Protein AF-A0A4U0UB84-F1 (afdb_monomer)

Foldseek 3Di:
DDDDDDDDDDDDDDDDDDDDDDDDDDDDDDDDDDDDDDDDDDDDDDDDDDDDDDDDDDDPPPPPDDDDDDDDDDDLLPDDAPAEDEDEDALQLDQDDDVSVVCCVLPVVVSVVSNVVSVVDQRVVQQLAKAWAADDPPDPRRYIYIYQHQFNDDDPRTDDPVSSVVSPVSHVVDDPPHPPDD

Mean predicted aligned error: 17.3 Å

Structure (mmCIF, N/CA/C/O backbone):
data_AF-A0A4U0UB84-F1
#
_entry.id   AF-A0A4U0UB84-F1
#
loop_
_atom_site.group_PDB
_atom_site.id
_atom_site.type_symbol
_atom_site.label_atom_id
_atom_site.label_alt_id
_atom_site.label_comp_id
_atom_site.label_asym_id
_atom_site.label_entity_id
_atom_site.label_seq_id
_atom_site.pdbx_PDB_ins_code
_atom_site.Cartn_x
_atom_site.Cartn_y
_atom_site.Cartn_z
_atom_site.occupancy
_atom_site.B_iso_or_equiv
_atom_site.auth_seq_id
_atom_site.auth_comp_id
_atom_site.auth_asym_id
_atom_site.auth_atom_id
_atom_site.pdbx_PDB_model_num
ATOM 1 N N . MET A 1 1 ? 26.322 34.162 24.670 1.00 38.34 1 MET A N 1
ATOM 2 C CA . MET A 1 1 ? 26.705 32.923 23.958 1.00 38.34 1 MET A CA 1
ATOM 3 C C . MET A 1 1 ? 25.573 31.923 24.178 1.00 38.34 1 MET A C 1
ATOM 5 O O . MET A 1 1 ? 25.412 31.518 25.312 1.00 38.34 1 MET A O 1
ATOM 9 N N . ALA A 1 2 ? 24.678 31.540 23.276 1.00 39.78 2 ALA A N 1
ATOM 10 C CA . ALA A 1 2 ? 24.326 31.895 21.909 1.00 39.78 2 ALA A CA 1
ATOM 11 C C . ALA A 1 2 ? 22.813 31.589 21.780 1.00 39.78 2 ALA A C 1
ATOM 13 O O . ALA A 1 2 ? 22.337 30.625 22.373 1.00 39.78 2 ALA A O 1
ATOM 14 N N . THR A 1 3 ? 22.065 32.402 21.040 1.00 41.16 3 THR A N 1
ATOM 15 C CA . THR A 1 3 ? 20.666 32.144 20.659 1.00 41.16 3 THR A CA 1
ATOM 16 C C . THR A 1 3 ? 20.638 31.863 19.164 1.00 41.16 3 THR A C 1
ATOM 18 O O . THR A 1 3 ? 21.168 32.673 18.404 1.00 41.16 3 THR A O 1
ATOM 21 N N . ALA A 1 4 ? 20.029 30.759 18.736 1.00 38.25 4 ALA A N 1
ATOM 22 C CA . ALA A 1 4 ? 19.796 30.471 17.324 1.00 38.25 4 ALA A CA 1
ATOM 23 C C . ALA A 1 4 ? 18.306 30.195 17.103 1.00 38.25 4 ALA A C 1
ATOM 25 O O . ALA A 1 4 ? 17.699 29.373 17.787 1.00 38.25 4 ALA A O 1
ATOM 26 N N . THR A 1 5 ? 17.744 30.970 16.185 1.00 44.94 5 THR A N 1
ATOM 27 C CA . THR A 1 5 ? 16.334 31.089 15.828 1.00 44.94 5 THR A CA 1
ATOM 28 C C . THR A 1 5 ? 15.950 30.175 14.669 1.00 44.94 5 THR A C 1
ATOM 30 O O . THR A 1 5 ? 16.752 29.875 13.787 1.00 44.94 5 THR A O 1
ATOM 33 N N . LEU A 1 6 ? 14.678 29.790 14.710 1.00 32.94 6 LEU A N 1
ATOM 34 C CA . LEU A 1 6 ? 13.867 29.126 13.696 1.00 32.94 6 LEU A CA 1
ATOM 35 C C . LEU A 1 6 ? 13.553 30.067 12.507 1.00 32.94 6 LEU A C 1
ATOM 37 O O . LEU A 1 6 ? 13.573 31.285 12.669 1.00 32.94 6 LEU A O 1
ATOM 41 N N . ASP A 1 7 ? 13.195 29.456 11.372 1.00 35.09 7 ASP A N 1
ATOM 42 C CA . ASP A 1 7 ? 12.588 30.010 10.146 1.00 35.09 7 ASP A CA 1
ATOM 43 C C . ASP A 1 7 ? 13.468 30.736 9.112 1.00 35.09 7 ASP A C 1
ATOM 45 O O . ASP A 1 7 ? 13.951 31.846 9.316 1.00 35.09 7 ASP A O 1
ATOM 49 N N . SER A 1 8 ? 13.563 30.134 7.916 1.00 34.06 8 SER A N 1
ATOM 50 C CA . SER A 1 8 ? 13.028 30.705 6.662 1.00 34.06 8 SER A CA 1
ATOM 51 C C . SER A 1 8 ? 13.670 30.034 5.442 1.00 34.06 8 SER A C 1
ATOM 53 O O . SER A 1 8 ? 14.803 30.340 5.069 1.00 34.06 8 SER A O 1
ATOM 55 N N . TRP A 1 9 ? 12.944 29.132 4.774 1.00 35.81 9 TRP A N 1
ATOM 56 C CA . TRP A 1 9 ? 13.294 28.750 3.402 1.00 35.81 9 TRP A CA 1
ATOM 57 C C . TRP A 1 9 ? 12.053 28.440 2.564 1.00 35.81 9 TRP A C 1
ATOM 59 O O . TRP A 1 9 ? 11.710 27.288 2.322 1.00 35.81 9 TRP A O 1
ATOM 69 N N . ILE A 1 10 ? 11.367 29.499 2.116 1.00 36.59 10 ILE A N 1
ATOM 70 C CA . ILE A 1 10 ? 10.402 29.458 1.008 1.00 36.59 10 ILE A CA 1
ATOM 71 C C . ILE A 1 10 ? 10.557 30.718 0.131 1.00 36.59 10 ILE A C 1
ATOM 73 O O . ILE A 1 10 ? 10.467 31.838 0.623 1.00 36.59 10 ILE A O 1
ATOM 77 N N . ARG A 1 11 ? 10.672 30.464 -1.186 1.00 36.25 11 ARG A N 1
ATOM 78 C CA . ARG A 1 11 ? 10.490 31.328 -2.380 1.00 36.25 11 ARG A CA 1
ATOM 79 C C . ARG A 1 11 ? 11.582 32.332 -2.780 1.00 36.25 11 ARG A C 1
ATOM 81 O O . ARG A 1 11 ? 11.745 33.382 -2.173 1.00 36.25 11 ARG A O 1
ATOM 88 N N . SER A 1 12 ? 12.126 32.116 -3.985 1.00 40.47 12 SER A N 1
ATOM 89 C CA . SER A 1 12 ? 11.853 33.006 -5.131 1.00 40.47 12 SER A CA 1
ATOM 90 C C . SER A 1 12 ? 12.092 32.314 -6.486 1.00 40.47 12 SER A C 1
ATOM 92 O O . SER A 1 12 ? 13.174 31.816 -6.780 1.00 40.47 12 SER A O 1
ATOM 94 N N . GLU A 1 13 ? 11.017 32.290 -7.278 1.00 38.62 13 GLU A N 1
ATOM 95 C CA . GLU A 1 13 ? 10.933 32.323 -8.751 1.00 38.62 13 GLU A CA 1
ATOM 96 C C . GLU A 1 13 ? 11.827 33.447 -9.335 1.00 38.62 13 GLU A C 1
ATOM 98 O O . GLU A 1 13 ? 12.185 34.361 -8.607 1.00 38.62 13 GLU A O 1
ATOM 103 N N . GLN A 1 14 ? 12.247 33.566 -10.596 1.00 37.62 14 GLN A N 1
ATOM 104 C CA . GLN A 1 14 ? 11.887 33.067 -11.926 1.00 37.62 14 GLN A CA 1
ATOM 105 C C . GLN A 1 14 ? 13.031 33.574 -12.844 1.00 37.62 14 GLN A C 1
ATOM 107 O O . GLN A 1 14 ? 13.491 34.701 -12.656 1.00 37.62 14 GLN A O 1
ATOM 112 N N . SER A 1 15 ? 13.430 32.858 -13.900 1.00 35.53 15 SER A N 1
ATOM 113 C CA . SER A 1 15 ? 13.810 33.553 -15.140 1.00 35.53 15 SER A CA 1
ATOM 114 C C . SER A 1 15 ? 13.543 32.697 -16.378 1.00 35.53 15 SER A C 1
ATOM 116 O O . SER A 1 15 ? 13.818 31.502 -16.449 1.00 35.53 15 SER A O 1
ATOM 118 N N . ASN A 1 16 ? 12.892 33.360 -17.321 1.00 32.28 16 ASN A N 1
ATOM 119 C CA . ASN A 1 16 ? 12.309 32.883 -18.558 1.00 32.28 16 ASN A CA 1
ATOM 120 C C . ASN A 1 16 ? 13.320 33.105 -19.689 1.00 32.28 16 ASN A C 1
ATOM 122 O O . ASN A 1 16 ? 13.777 34.232 -19.844 1.00 32.28 16 ASN A O 1
ATOM 126 N N . THR A 1 17 ? 13.607 32.107 -20.530 1.00 33.28 17 THR A N 1
ATOM 127 C CA . THR A 1 17 ? 13.961 32.386 -21.932 1.00 33.28 17 THR A CA 1
ATOM 128 C C . THR A 1 17 ? 13.370 31.341 -22.872 1.00 33.28 17 THR A C 1
ATOM 130 O O . THR A 1 17 ? 13.456 30.130 -22.685 1.00 33.28 17 THR A O 1
ATOM 133 N N . SER A 1 18 ? 12.719 31.869 -23.900 1.00 35.22 18 SER A N 1
ATOM 134 C CA . SER A 1 18 ? 12.008 31.171 -24.957 1.00 35.22 18 SER A CA 1
ATOM 135 C C . SER A 1 18 ? 12.955 30.586 -26.007 1.00 35.22 18 SER A C 1
ATOM 137 O O . SER A 1 18 ? 13.909 31.248 -26.410 1.00 35.22 18 SER A O 1
ATOM 139 N N . LYS A 1 19 ? 12.610 29.428 -26.588 1.00 37.66 19 LYS A N 1
ATOM 140 C CA . LYS A 1 19 ? 12.952 29.121 -27.990 1.00 37.66 19 LYS A CA 1
ATOM 141 C C . LYS A 1 19 ? 11.932 28.180 -28.638 1.00 37.66 19 LYS A C 1
ATOM 143 O O . LYS A 1 19 ? 11.857 26.989 -28.370 1.00 37.66 19 LYS A O 1
ATOM 148 N N . LYS A 1 20 ? 11.150 28.796 -29.522 1.00 32.38 20 LYS A N 1
ATOM 149 C CA . LYS A 1 20 ? 10.198 28.246 -30.491 1.00 32.38 20 LYS A CA 1
ATOM 150 C C . LYS A 1 20 ? 10.930 27.523 -31.627 1.00 32.38 20 LYS A C 1
ATOM 152 O O . LYS A 1 20 ? 11.853 28.102 -32.191 1.00 32.38 20 LYS A O 1
ATOM 157 N N . ARG A 1 21 ? 10.463 26.325 -32.002 1.00 34.88 21 ARG A N 1
ATOM 158 C CA . ARG A 1 21 ? 10.616 25.623 -33.305 1.00 34.88 21 ARG A CA 1
ATOM 159 C C . ARG A 1 21 ? 9.974 24.234 -33.150 1.00 34.88 21 ARG A C 1
ATOM 161 O O . ARG A 1 21 ? 10.181 23.622 -32.120 1.00 34.88 21 ARG A O 1
ATOM 168 N N . LYS A 1 22 ? 9.236 23.623 -34.073 1.00 31.06 22 LYS A N 1
ATOM 169 C CA . LYS A 1 22 ? 8.563 23.962 -35.335 1.00 31.06 22 LYS A CA 1
ATOM 170 C C . LYS A 1 22 ? 7.626 22.756 -35.565 1.00 31.06 22 LYS A C 1
ATOM 172 O O . LYS A 1 22 ? 8.039 21.626 -35.338 1.00 31.06 22 LYS A O 1
ATOM 177 N N . SER A 1 23 ? 6.374 23.007 -35.938 1.00 33.59 23 SER A N 1
ATOM 178 C CA . SER A 1 23 ? 5.366 21.979 -36.234 1.00 33.59 23 SER A CA 1
ATOM 179 C C . SER A 1 23 ? 5.717 21.196 -37.502 1.00 33.59 23 SER A C 1
ATOM 181 O O . SER A 1 23 ? 6.018 21.835 -38.509 1.00 33.59 23 SER A O 1
ATOM 183 N N . THR A 1 24 ? 5.593 19.866 -37.450 1.00 34.28 24 THR A N 1
ATOM 184 C CA . THR A 1 24 ? 5.209 18.987 -38.572 1.00 34.28 24 THR A CA 1
ATOM 185 C C . THR A 1 24 ? 4.583 17.702 -38.010 1.00 34.28 24 THR A C 1
ATOM 187 O O . THR A 1 24 ? 5.279 16.903 -37.388 1.00 34.28 24 THR A O 1
ATOM 190 N N . LYS A 1 25 ? 3.272 17.518 -38.221 1.00 40.41 25 LYS A N 1
ATOM 191 C CA . LYS A 1 25 ? 2.612 16.196 -38.246 1.00 40.41 25 LYS A CA 1
ATOM 192 C C . LYS A 1 25 ? 2.938 15.508 -39.586 1.00 40.41 25 LYS A C 1
ATOM 194 O O . LYS A 1 25 ? 3.275 16.211 -40.541 1.00 40.41 25 LYS A O 1
ATOM 199 N N . PRO A 1 26 ? 2.799 14.180 -39.673 1.00 39.19 26 PRO A N 1
ATOM 200 C CA . PRO A 1 26 ? 1.617 13.675 -40.366 1.00 39.19 26 PRO A CA 1
ATOM 201 C C . PRO A 1 26 ? 0.921 12.524 -39.638 1.00 39.19 26 PRO A C 1
ATOM 203 O O . PRO A 1 26 ? 1.479 11.852 -38.775 1.00 39.19 26 PRO A O 1
ATOM 206 N N . ASP A 1 27 ? -0.348 12.402 -39.998 1.00 39.06 27 ASP A N 1
ATOM 207 C CA . ASP A 1 27 ? -1.327 11.409 -39.600 1.00 39.06 27 ASP A CA 1
ATOM 208 C C . ASP A 1 27 ? -0.863 9.973 -39.851 1.00 39.06 27 ASP A C 1
ATOM 210 O O . ASP A 1 27 ? -0.436 9.650 -40.955 1.00 39.06 27 ASP A O 1
ATOM 214 N N . ASP A 1 28 ? -1.070 9.096 -38.866 1.00 38.75 28 ASP A N 1
ATOM 215 C CA . ASP A 1 28 ? -1.260 7.677 -39.140 1.00 38.75 28 ASP A CA 1
ATOM 216 C C . ASP A 1 28 ? -2.446 7.128 -38.345 1.00 38.75 28 ASP A C 1
ATOM 218 O O . ASP A 1 28 ? -2.625 7.326 -37.141 1.00 38.75 28 ASP A O 1
ATOM 222 N N . LYS A 1 29 ? -3.312 6.498 -39.123 1.00 37.19 29 LYS A N 1
ATOM 223 C CA . LYS A 1 29 ? -4.649 6.003 -38.825 1.00 37.19 29 LYS A CA 1
ATOM 224 C C . LYS A 1 29 ? -4.569 4.785 -37.888 1.00 37.19 29 LYS A C 1
ATOM 226 O O . LYS A 1 29 ? -3.716 3.928 -38.109 1.00 37.19 29 LYS A O 1
ATOM 231 N N . PRO A 1 30 ? -5.466 4.613 -36.899 1.00 37.19 30 PRO A N 1
ATOM 232 C CA . PRO A 1 30 ? -5.484 3.391 -36.103 1.00 37.19 30 PRO A CA 1
ATOM 233 C C . PRO A 1 30 ? -6.090 2.237 -36.917 1.00 37.19 30 PRO A C 1
ATOM 235 O O . PRO A 1 30 ? -7.283 2.220 -37.223 1.00 37.19 30 PRO A O 1
ATOM 238 N N . THR A 1 31 ? -5.253 1.265 -37.271 1.00 36.34 31 THR A N 1
ATOM 239 C CA . THR A 1 31 ? -5.670 -0.027 -37.828 1.00 36.34 31 THR A CA 1
ATOM 240 C C . THR A 1 31 ? -6.288 -0.879 -36.711 1.00 36.34 31 THR A C 1
ATOM 242 O O . THR A 1 31 ? -5.648 -1.060 -35.674 1.00 36.34 31 THR A O 1
ATOM 245 N N . PRO A 1 32 ? -7.509 -1.421 -36.871 1.00 35.53 32 PRO A N 1
ATOM 246 C CA . PRO A 1 32 ? -8.130 -2.243 -35.841 1.00 35.53 32 PRO A CA 1
ATOM 247 C C . PRO A 1 32 ? -7.487 -3.636 -35.824 1.00 35.53 32 PRO A C 1
ATOM 249 O O . PRO A 1 32 ? -7.560 -4.379 -36.806 1.00 35.53 32 PRO A O 1
ATOM 252 N N . LEU A 1 33 ? -6.872 -4.001 -34.696 1.00 39.44 33 LEU A N 1
ATOM 253 C CA . LEU A 1 33 ? -6.458 -5.375 -34.423 1.00 39.44 33 LEU A CA 1
ATOM 254 C C . LEU A 1 33 ? -7.716 -6.241 -34.285 1.00 39.44 33 LEU A C 1
ATOM 256 O O . LEU A 1 33 ? -8.496 -6.107 -33.343 1.00 39.44 33 LEU A O 1
ATOM 260 N N . LYS A 1 34 ? -7.929 -7.104 -35.278 1.00 33.56 34 LYS A N 1
ATOM 261 C CA . LYS A 1 34 ? -8.971 -8.128 -35.287 1.00 33.56 34 LYS A CA 1
ATOM 262 C C . LYS A 1 34 ? -8.617 -9.192 -34.246 1.00 33.56 34 LYS A C 1
ATOM 264 O O . LYS A 1 34 ? -7.633 -9.906 -34.411 1.00 33.56 34 LYS A O 1
ATOM 269 N N . TYR A 1 35 ? -9.429 -9.300 -33.199 1.00 35.28 35 TYR A N 1
ATOM 270 C CA . TYR A 1 35 ? -9.432 -10.451 -32.301 1.00 35.28 35 TYR A CA 1
ATOM 271 C C . TYR A 1 35 ? -9.873 -11.695 -33.085 1.00 35.28 35 TYR A C 1
ATOM 273 O O . TYR A 1 35 ? -10.980 -11.736 -33.627 1.00 35.28 35 TYR A O 1
ATOM 281 N N . ALA A 1 36 ? -8.989 -12.686 -33.179 1.00 36.50 36 ALA A N 1
ATOM 282 C CA . ALA A 1 36 ? -9.314 -14.015 -33.677 1.00 36.50 36 ALA A CA 1
ATOM 283 C C . ALA A 1 36 ? -10.017 -14.821 -32.570 1.00 36.50 36 ALA A C 1
ATOM 285 O O . ALA A 1 36 ? -9.630 -14.759 -31.404 1.00 36.50 36 ALA A O 1
ATOM 286 N N . LYS A 1 37 ? -11.071 -15.543 -32.955 1.00 36.53 37 LYS A N 1
ATOM 287 C CA . LYS A 1 37 ? -11.870 -16.433 -32.103 1.00 36.53 37 LYS A CA 1
ATOM 288 C C . LYS A 1 37 ? -11.070 -17.695 -31.727 1.00 36.53 37 LYS A C 1
ATOM 290 O O . LYS A 1 37 ? -10.366 -18.201 -32.600 1.00 36.53 37 LYS A O 1
ATOM 295 N N . PRO A 1 38 ? -11.215 -18.242 -30.509 1.00 34.44 38 PRO A N 1
ATOM 296 C CA . PRO A 1 38 ? -10.808 -19.607 -30.199 1.00 34.44 38 PRO A CA 1
ATOM 297 C C . PRO A 1 38 ? -11.996 -20.577 -30.347 1.00 34.44 38 PRO A C 1
ATOM 299 O O . PRO A 1 38 ? -13.025 -20.389 -29.708 1.00 34.44 38 PRO A O 1
ATOM 302 N N . ASP A 1 39 ? -11.822 -21.623 -31.153 1.00 40.31 39 ASP A N 1
ATOM 303 C CA . ASP A 1 39 ? -12.646 -22.845 -31.165 1.00 40.31 39 ASP A CA 1
ATOM 304 C C . ASP A 1 39 ? -11.703 -24.051 -30.899 1.00 40.31 39 ASP A C 1
ATOM 306 O O . ASP A 1 39 ? -10.483 -23.896 -30.988 1.00 40.31 39 ASP A O 1
ATOM 310 N N . PRO A 1 40 ? -12.199 -25.273 -30.647 1.00 42.97 40 PRO A N 1
ATOM 311 C CA . PRO A 1 40 ? -12.763 -25.737 -29.389 1.00 42.97 40 PRO A CA 1
ATOM 312 C C . PRO A 1 40 ? -11.969 -26.933 -28.811 1.00 42.97 40 PRO A C 1
ATOM 314 O O . PRO A 1 40 ? -11.099 -27.526 -29.444 1.00 42.97 40 PRO A O 1
ATOM 317 N N . ASN A 1 41 ? -12.311 -27.279 -27.574 1.00 42.34 41 ASN A N 1
ATOM 318 C CA . ASN A 1 41 ? -11.887 -28.457 -26.815 1.00 42.34 41 ASN A CA 1
ATOM 319 C C . ASN A 1 41 ? -11.931 -29.785 -27.613 1.00 42.34 41 ASN A C 1
ATOM 321 O O . ASN A 1 41 ? -12.841 -29.975 -28.426 1.00 42.34 41 ASN A O 1
ATOM 325 N N . PRO A 1 42 ? -11.086 -30.767 -27.258 1.00 38.53 42 PRO A N 1
ATOM 326 C CA . PRO A 1 42 ? -11.561 -32.144 -27.171 1.00 38.53 42 PRO A CA 1
ATOM 327 C C . PRO A 1 42 ? -11.297 -32.760 -25.787 1.00 38.53 42 PRO A C 1
ATOM 329 O O . PRO A 1 42 ? -10.182 -32.743 -25.268 1.00 38.53 42 PRO A O 1
ATOM 332 N N . GLU A 1 43 ? -12.366 -33.321 -25.217 1.00 36.94 43 GLU A N 1
ATOM 333 C CA . GLU A 1 43 ? -12.367 -34.182 -24.030 1.00 36.94 43 GLU A CA 1
ATOM 334 C C . GLU A 1 43 ? -11.822 -35.619 -24.327 1.00 36.94 43 GLU A C 1
ATOM 336 O O . GLU A 1 43 ? -11.168 -35.825 -25.348 1.00 36.94 43 GLU A O 1
ATOM 341 N N . PRO A 1 44 ? -12.026 -36.644 -23.464 1.00 43.09 44 PRO A N 1
ATOM 342 C CA . PRO A 1 44 ? -10.993 -37.156 -22.574 1.00 43.09 44 PRO A CA 1
ATOM 343 C C . PRO A 1 44 ? -10.669 -38.638 -22.859 1.00 43.09 44 PRO A C 1
ATOM 345 O O . PRO A 1 44 ? -11.460 -39.380 -23.438 1.00 43.09 44 PRO A O 1
ATOM 348 N N . SER A 1 45 ? -9.529 -39.135 -22.380 1.00 36.53 45 SER A N 1
ATOM 349 C CA . SER A 1 45 ? -9.243 -40.576 -22.411 1.00 36.53 45 SER A CA 1
ATOM 350 C C . SER A 1 45 ? -8.774 -41.088 -21.053 1.00 36.53 45 SER A C 1
ATOM 352 O O . SER A 1 45 ? -7.616 -40.948 -20.672 1.00 36.53 45 SER A O 1
ATOM 354 N N . SER A 1 46 ? -9.743 -41.664 -20.341 1.00 37.34 46 SER A N 1
ATOM 355 C CA . SER A 1 46 ? -9.681 -42.870 -19.505 1.00 37.34 46 SER A CA 1
ATOM 356 C C . SER A 1 46 ? -8.324 -43.582 -19.380 1.00 37.34 46 SER A C 1
ATOM 358 O O . SER A 1 46 ? -7.836 -44.133 -20.363 1.00 37.34 46 SER A O 1
ATOM 360 N N . SER A 1 47 ? -7.884 -43.807 -18.136 1.00 39.69 47 SER A N 1
ATOM 361 C CA . SER A 1 47 ? -7.590 -45.170 -17.657 1.00 39.69 47 SER A CA 1
ATOM 362 C C . SER A 1 47 ? -7.485 -45.230 -16.128 1.00 39.69 47 SER A C 1
ATOM 364 O O . SER A 1 47 ? -6.640 -44.571 -15.525 1.00 39.69 47 SER A O 1
ATOM 366 N N . SER A 1 48 ? -8.354 -46.049 -15.535 1.00 36.47 48 SER A N 1
ATOM 367 C CA . SER A 1 48 ? -8.388 -46.501 -14.140 1.00 36.47 48 SER A CA 1
ATOM 368 C C . SER A 1 48 ? -7.099 -47.185 -13.673 1.00 36.47 48 SER A C 1
ATOM 370 O O . SER A 1 48 ? -6.436 -47.819 -14.486 1.00 36.47 48 SER A O 1
ATOM 372 N N . LEU A 1 49 ? -6.853 -47.187 -12.354 1.00 41.31 49 LEU A N 1
ATOM 373 C CA . LEU A 1 49 ? -6.693 -48.404 -11.537 1.00 41.31 49 LEU A CA 1
ATOM 374 C C . LEU A 1 49 ? -6.882 -48.086 -10.030 1.00 41.31 49 LEU A C 1
ATOM 376 O O . LEU A 1 49 ? -6.313 -47.146 -9.487 1.00 41.31 49 LEU A O 1
ATOM 380 N N . GL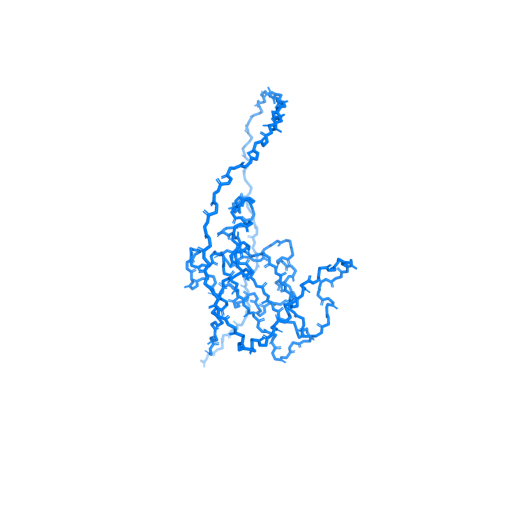U A 1 50 ? -7.747 -48.898 -9.416 1.00 37.56 50 GLU A N 1
ATOM 381 C CA . GLU A 1 50 ? -8.031 -49.167 -7.990 1.00 37.56 50 GLU A CA 1
ATOM 382 C C . GLU A 1 50 ? -6.769 -49.339 -7.102 1.00 37.56 50 GLU A C 1
ATOM 384 O O . GLU A 1 50 ? -5.705 -49.640 -7.624 1.00 37.56 50 GLU A O 1
ATOM 389 N N . LYS A 1 51 ? -6.743 -49.316 -5.758 1.00 34.81 51 LYS A N 1
ATOM 390 C CA . LYS A 1 51 ? -7.688 -49.153 -4.629 1.00 34.81 51 LYS A CA 1
ATOM 391 C C . LYS A 1 51 ? -6.845 -49.383 -3.364 1.00 34.81 51 LYS A C 1
ATOM 393 O O . LYS A 1 51 ? -6.161 -50.400 -3.296 1.00 34.81 51 LYS A O 1
ATOM 398 N N . THR A 1 52 ? -6.998 -48.575 -2.316 1.00 31.05 52 THR A N 1
ATOM 399 C CA . THR A 1 52 ? -6.705 -49.055 -0.953 1.00 31.05 52 THR A CA 1
ATOM 400 C C . THR A 1 52 ? -7.594 -48.360 0.068 1.00 31.05 52 THR A C 1
ATOM 402 O O . THR A 1 52 ? -7.587 -47.142 0.209 1.00 31.05 52 THR A O 1
ATOM 405 N N . LYS A 1 53 ? -8.401 -49.183 0.744 1.00 40.59 53 LYS A N 1
ATOM 406 C CA . LYS A 1 53 ? -9.239 -48.844 1.894 1.00 40.59 53 LYS A CA 1
ATOM 407 C C . LYS A 1 53 ? -8.369 -48.557 3.119 1.00 40.59 53 LYS A C 1
ATOM 409 O O . LYS A 1 53 ? -7.531 -49.388 3.464 1.00 40.59 53 LYS A O 1
ATOM 414 N N . SER A 1 54 ? -8.697 -47.498 3.847 1.00 38.06 54 SER A N 1
ATOM 415 C CA . SER A 1 54 ? -8.552 -47.443 5.302 1.00 38.06 54 SER A CA 1
ATOM 416 C C . SER A 1 54 ? -9.665 -46.566 5.891 1.00 38.06 54 SER A C 1
ATOM 418 O O . SER A 1 54 ? -9.895 -45.441 5.458 1.00 38.06 54 SER A O 1
ATOM 420 N N . ASP A 1 55 ? -10.404 -47.158 6.829 1.00 46.97 55 ASP A N 1
ATOM 421 C CA . ASP A 1 55 ? -11.560 -46.608 7.546 1.00 46.97 55 ASP A CA 1
ATOM 422 C C . ASP A 1 55 ? -11.166 -45.527 8.590 1.00 46.97 55 ASP A C 1
ATOM 424 O O . ASP A 1 55 ? -9.981 -45.346 8.886 1.00 46.97 55 ASP A O 1
ATOM 428 N N . PRO A 1 56 ? -12.136 -44.755 9.128 1.00 47.53 56 PRO A N 1
ATOM 429 C CA . PRO A 1 56 ? -11.979 -43.330 9.389 1.00 47.53 56 PRO A CA 1
ATOM 430 C C . PRO A 1 56 ? -11.580 -43.015 10.834 1.00 47.53 56 PRO A C 1
ATOM 432 O O . PRO A 1 56 ? -12.190 -43.488 11.792 1.00 47.53 56 PRO A O 1
ATOM 435 N N . LYS A 1 57 ? -10.619 -42.102 11.002 1.00 39.38 57 LYS A N 1
A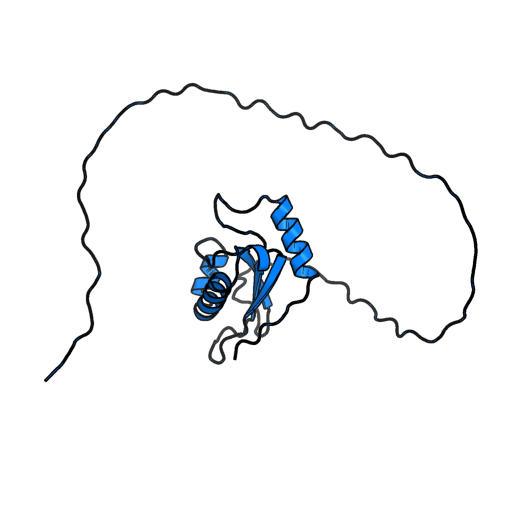TOM 436 C CA . LYS A 1 57 ? -10.361 -41.434 12.282 1.00 39.38 57 LYS A CA 1
ATOM 437 C C . LYS A 1 57 ? -10.616 -39.940 12.129 1.00 39.38 57 LYS A C 1
ATOM 439 O O . LYS A 1 57 ? -9.723 -39.189 11.764 1.00 39.38 57 LYS A O 1
ATOM 444 N N . GLN A 1 58 ? -11.877 -39.576 12.363 1.00 51.28 58 GLN A N 1
ATOM 445 C CA . GLN A 1 58 ? -12.386 -38.273 12.801 1.00 51.28 58 GLN A CA 1
ATOM 446 C C . GLN A 1 58 ? -11.431 -37.087 12.566 1.00 51.28 58 GLN A C 1
ATOM 448 O O . GLN A 1 58 ? -10.824 -36.556 13.494 1.00 51.28 58 GLN A O 1
ATOM 453 N N . ALA A 1 59 ? -11.317 -36.670 11.306 1.00 46.28 59 ALA A N 1
ATOM 454 C CA . ALA A 1 59 ? -10.831 -35.343 10.976 1.00 46.28 59 ALA A CA 1
ATOM 455 C C . ALA A 1 59 ? -11.981 -34.379 11.271 1.00 46.28 59 ALA A C 1
ATOM 457 O O . ALA A 1 59 ? -13.051 -34.488 10.671 1.00 46.28 59 ALA A O 1
ATOM 458 N N . GLY A 1 60 ? -11.789 -33.482 12.237 1.00 51.38 60 GLY A N 1
ATOM 459 C CA . GLY A 1 60 ? -12.674 -32.340 12.398 1.00 51.38 60 GLY A CA 1
ATOM 460 C C . GLY A 1 60 ? -12.699 -31.592 11.074 1.00 51.38 60 GLY A C 1
ATOM 461 O O . GLY A 1 60 ? -11.688 -31.026 10.665 1.00 51.38 60 GLY A O 1
ATOM 462 N N . THR A 1 61 ? -13.828 -31.663 10.376 1.00 45.03 61 THR A N 1
ATOM 463 C CA . THR A 1 61 ? -14.073 -30.921 9.149 1.00 45.03 61 THR A CA 1
ATOM 464 C C . THR A 1 61 ? -13.963 -29.446 9.506 1.00 45.03 61 THR A C 1
ATOM 466 O O . THR A 1 61 ? -14.891 -28.870 10.068 1.00 45.03 61 THR A O 1
ATOM 469 N N . ALA A 1 62 ? -12.808 -28.840 9.234 1.00 60.41 62 ALA A N 1
ATOM 470 C CA . ALA A 1 62 ? -12.697 -27.398 9.170 1.00 60.41 62 ALA A CA 1
ATOM 471 C C . ALA A 1 62 ? -13.621 -26.973 8.027 1.00 60.41 62 ALA A C 1
ATOM 473 O O . ALA A 1 62 ? -13.277 -27.072 6.852 1.00 60.41 62 ALA A O 1
ATOM 474 N N . THR A 1 63 ? -14.856 -26.617 8.368 1.00 53.41 63 THR A N 1
ATOM 475 C CA . THR A 1 63 ? -15.787 -25.970 7.454 1.00 53.41 63 THR A CA 1
ATOM 476 C C . THR A 1 63 ? -15.109 -24.694 6.984 1.00 53.41 63 THR A C 1
ATOM 478 O O . THR A 1 63 ? -15.031 -23.727 7.739 1.00 53.41 63 THR A O 1
ATOM 481 N N . GLY A 1 64 ? -14.548 -24.729 5.774 1.00 63.62 64 GLY A N 1
ATOM 482 C CA . GLY A 1 64 ? -13.910 -23.576 5.157 1.00 63.62 64 GLY A CA 1
ATOM 483 C C . GLY A 1 64 ? -14.909 -22.431 5.108 1.00 63.62 64 GLY A C 1
ATOM 484 O O . GLY A 1 64 ? -15.963 -22.545 4.482 1.00 63.62 64 GLY A O 1
ATOM 485 N N . SER A 1 65 ? -14.612 -21.343 5.812 1.00 74.38 65 SER A N 1
ATOM 486 C CA . SER A 1 65 ? -15.404 -20.125 5.732 1.00 74.38 65 SER A CA 1
ATOM 487 C C . SER A 1 65 ? -15.303 -19.584 4.308 1.00 74.38 65 SER A C 1
ATOM 489 O O . SER A 1 65 ? -14.225 -19.187 3.871 1.00 74.38 65 SER A O 1
ATOM 491 N N . THR A 1 66 ? -16.409 -19.583 3.568 1.00 84.31 66 THR A N 1
ATOM 492 C CA . THR A 1 66 ? -16.459 -18.951 2.247 1.00 84.31 66 THR A CA 1
ATOM 493 C C . THR A 1 66 ? -16.318 -17.439 2.409 1.00 84.31 66 THR A C 1
ATOM 495 O O . THR A 1 66 ? -17.095 -16.820 3.140 1.00 84.31 66 THR A O 1
ATOM 498 N N . LEU A 1 67 ? -15.342 -16.842 1.723 1.00 86.94 67 LEU A N 1
ATOM 499 C CA . LEU A 1 67 ? -15.199 -15.390 1.656 1.00 86.94 67 LEU A CA 1
ATOM 500 C C . LEU A 1 67 ? -16.403 -14.790 0.922 1.00 86.94 67 LEU A C 1
ATOM 502 O O . LEU A 1 67 ? -16.802 -15.272 -0.139 1.00 86.94 67 LEU A O 1
ATOM 506 N N . LYS A 1 68 ? -16.989 -13.737 1.495 1.00 92.94 68 LYS A N 1
ATOM 507 C CA . LYS A 1 68 ? -18.067 -12.967 0.869 1.00 92.94 68 LYS A CA 1
ATOM 508 C C . LYS A 1 68 ? -17.523 -11.613 0.452 1.00 92.94 68 LYS A C 1
ATOM 510 O O . LYS A 1 68 ? -17.041 -10.864 1.295 1.00 92.94 68 LYS A O 1
ATOM 515 N N . VAL A 1 69 ? -17.639 -11.307 -0.833 1.00 93.50 69 VAL A N 1
ATOM 516 C CA . VAL A 1 69 ? -17.346 -9.979 -1.371 1.00 93.50 69 VAL A CA 1
ATOM 517 C C . VAL A 1 69 ? -18.660 -9.209 -1.440 1.00 93.50 69 VAL A C 1
ATOM 519 O O . VAL A 1 69 ? -19.632 -9.693 -2.019 1.00 93.50 69 VAL A O 1
ATOM 522 N N . ILE A 1 70 ? -18.694 -8.042 -0.802 1.00 95.31 70 ILE A N 1
ATOM 523 C CA . ILE A 1 70 ? -19.833 -7.122 -0.800 1.00 95.31 70 ILE A CA 1
ATOM 524 C C . ILE A 1 70 ? -19.325 -5.798 -1.364 1.00 95.31 70 ILE A C 1
ATOM 526 O O . ILE A 1 70 ? -18.285 -5.303 -0.932 1.00 95.31 70 ILE A O 1
ATOM 530 N N . GLU A 1 71 ? -20.038 -5.246 -2.340 1.00 96.38 71 GLU A N 1
ATOM 531 C CA . GLU A 1 71 ? -19.731 -3.941 -2.921 1.00 96.38 71 GLU A CA 1
ATOM 532 C C . GLU A 1 71 ? -20.595 -2.865 -2.262 1.00 96.38 71 GLU A C 1
ATOM 534 O O . GLU A 1 71 ? -21.821 -2.977 -2.222 1.00 96.38 71 GLU A O 1
ATOM 539 N N . GLU A 1 72 ? -19.959 -1.805 -1.770 1.00 95.38 72 GLU A N 1
ATOM 540 C CA . GLU A 1 72 ? -20.629 -0.660 -1.159 1.00 95.38 72 GLU A CA 1
ATOM 541 C C . GLU A 1 72 ? -20.105 0.648 -1.763 1.00 95.38 72 GLU A C 1
ATOM 543 O O . GLU A 1 72 ? -18.946 0.754 -2.166 1.00 95.38 72 GLU A O 1
ATOM 548 N N . THR A 1 73 ? -20.967 1.665 -1.835 1.00 97.44 73 THR A N 1
ATOM 549 C CA . THR A 1 73 ? -20.584 3.017 -2.268 1.00 97.44 73 THR A CA 1
ATOM 550 C C . THR A 1 73 ? -20.481 3.926 -1.052 1.00 97.44 73 THR A C 1
ATOM 552 O O . THR A 1 73 ? -21.476 4.151 -0.366 1.00 97.44 73 THR A O 1
ATOM 555 N N . GLY A 1 74 ? -19.298 4.486 -0.806 1.00 95.38 74 GLY A N 1
ATOM 556 C CA . GLY A 1 74 ? -19.059 5.367 0.333 1.00 95.38 74 GLY A CA 1
ATOM 557 C C . GLY A 1 74 ? -17.605 5.813 0.451 1.00 95.38 74 GLY A C 1
ATOM 558 O O . GLY A 1 74 ? -16.786 5.554 -0.433 1.00 95.38 74 GLY A O 1
ATOM 559 N N . ASP A 1 75 ? -17.298 6.500 1.551 1.00 95.88 75 ASP A N 1
ATOM 560 C CA . ASP A 1 75 ? -15.923 6.840 1.914 1.00 95.88 75 ASP A CA 1
ATOM 561 C C . ASP A 1 75 ? -15.250 5.645 2.598 1.00 95.88 75 ASP A C 1
ATOM 563 O O . ASP A 1 75 ? -15.669 5.208 3.669 1.00 95.88 75 ASP A O 1
ATOM 567 N N . LEU A 1 76 ? -14.170 5.150 1.993 1.00 95.75 76 LEU A N 1
ATOM 568 C CA . LEU A 1 76 ? -13.360 4.060 2.533 1.00 95.75 76 LEU A CA 1
ATOM 569 C C . LEU A 1 76 ? -12.817 4.380 3.937 1.00 95.75 76 LEU A C 1
ATOM 571 O O . LEU A 1 76 ? -12.671 3.484 4.765 1.00 95.75 76 LEU A O 1
ATOM 575 N N . PHE A 1 77 ? -12.518 5.651 4.223 1.00 95.81 77 PHE A N 1
ATOM 576 C CA . PHE A 1 77 ? -11.955 6.072 5.508 1.00 95.81 77 PHE A CA 1
ATOM 577 C C . PHE A 1 77 ? -13.011 6.233 6.611 1.00 95.81 77 PHE A C 1
ATOM 579 O O . PHE A 1 77 ? -12.639 6.386 7.774 1.00 95.81 77 PHE A O 1
ATOM 586 N N . ALA A 1 78 ? -14.301 6.145 6.268 1.00 95.31 78 ALA A N 1
ATOM 587 C CA . ALA A 1 78 ? -15.418 6.116 7.214 1.00 95.31 78 ALA A CA 1
ATOM 588 C C . ALA A 1 78 ? -15.757 4.695 7.705 1.00 95.31 78 ALA A C 1
ATOM 590 O O . ALA A 1 78 ? -16.769 4.503 8.382 1.00 95.31 78 ALA A O 1
ATOM 591 N N . ALA A 1 79 ? -14.926 3.703 7.365 1.00 94.69 79 ALA A N 1
ATOM 592 C CA . ALA A 1 79 ? -15.034 2.346 7.883 1.00 94.69 79 ALA A CA 1
ATOM 593 C C . ALA A 1 79 ? -15.086 2.321 9.428 1.00 94.69 79 ALA A C 1
ATOM 595 O O . ALA A 1 79 ? -14.611 3.248 10.090 1.00 94.69 79 ALA A O 1
ATOM 596 N N . PRO A 1 80 ? -15.679 1.279 10.034 1.00 93.44 80 PRO A N 1
ATOM 597 C CA . PRO A 1 80 ? -15.713 1.168 11.483 1.00 93.44 80 PRO A CA 1
ATOM 598 C C . PRO A 1 80 ? -14.316 0.868 12.063 1.00 93.44 80 PRO A C 1
ATOM 600 O O . PRO A 1 80 ? -13.460 0.294 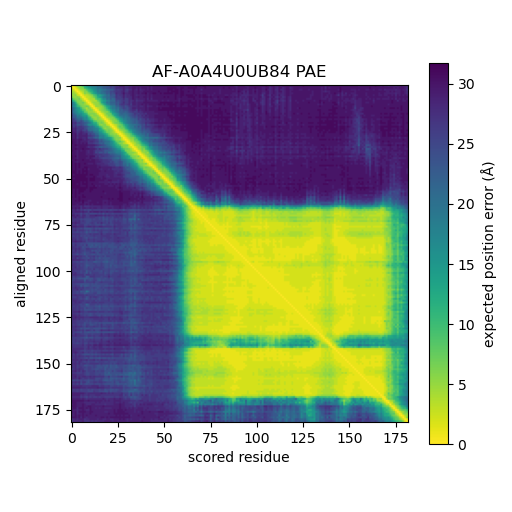11.382 1.00 93.44 80 PRO A O 1
ATOM 603 N N . PRO A 1 81 ? -14.086 1.172 13.353 1.00 92.12 81 PRO A N 1
ATOM 604 C CA . PRO A 1 81 ? -12.880 0.765 14.072 1.00 92.12 81 PRO A CA 1
ATOM 605 C C . PRO A 1 81 ? -12.549 -0.723 13.906 1.00 92.12 81 PRO A C 1
ATOM 607 O O . PRO A 1 81 ? -13.448 -1.554 13.801 1.00 92.12 81 PRO A O 1
ATOM 610 N N . ASN A 1 82 ? -11.258 -1.064 13.971 1.00 91.88 82 ASN A N 1
ATOM 611 C CA . ASN A 1 82 ? -10.732 -2.420 13.770 1.00 91.88 82 ASN A CA 1
ATOM 612 C C . ASN A 1 82 ? -10.920 -2.969 12.343 1.00 91.88 82 ASN A C 1
ATOM 614 O O . ASN A 1 82 ? -10.863 -4.179 12.136 1.00 91.88 82 ASN A O 1
ATOM 618 N N . THR A 1 83 ? -11.112 -2.092 11.356 1.00 95.62 83 THR A N 1
ATOM 619 C CA . THR A 1 83 ? -11.118 -2.469 9.936 1.00 95.62 83 THR A CA 1
ATOM 620 C C . THR A 1 83 ? -9.702 -2.449 9.358 1.00 95.62 83 THR A C 1
ATOM 622 O O . THR A 1 83 ? -8.928 -1.529 9.632 1.00 95.62 83 THR A O 1
ATOM 625 N N . LEU A 1 84 ? -9.378 -3.443 8.527 1.00 96.88 84 LEU A N 1
ATOM 626 C CA . LEU A 1 84 ? -8.192 -3.444 7.673 1.00 96.88 84 LEU A CA 1
ATOM 627 C C . LEU A 1 84 ? -8.521 -2.794 6.327 1.00 96.88 84 LEU A C 1
ATOM 629 O O . LEU A 1 84 ? -9.294 -3.334 5.538 1.00 96.88 84 LEU A O 1
ATOM 633 N N . LEU A 1 85 ? -7.910 -1.645 6.060 1.00 97.62 85 LEU A N 1
ATOM 634 C CA . LEU A 1 85 ? -8.012 -0.956 4.781 1.00 97.62 85 LEU A CA 1
ATOM 635 C C . LEU A 1 85 ? -6.855 -1.392 3.887 1.00 97.62 85 LEU A C 1
ATOM 637 O O . LEU A 1 85 ? -5.699 -1.052 4.145 1.00 97.62 85 LEU A O 1
ATOM 641 N N . VAL A 1 86 ? -7.170 -2.150 2.840 1.00 97.69 86 VAL A N 1
ATOM 642 C CA . VAL A 1 86 ? -6.177 -2.710 1.917 1.00 97.69 86 VAL A CA 1
ATOM 643 C C . VAL A 1 86 ? -6.096 -1.870 0.647 1.00 97.69 86 VAL A C 1
ATOM 645 O O . VAL A 1 86 ? -7.119 -1.478 0.085 1.00 97.69 86 VAL A O 1
ATOM 648 N N . HIS A 1 87 ? -4.882 -1.609 0.162 1.00 97.88 87 HIS A N 1
ATOM 649 C CA . HIS A 1 87 ? -4.677 -1.014 -1.157 1.00 97.88 87 HIS A CA 1
ATOM 650 C C . HIS A 1 87 ? -3.437 -1.559 -1.875 1.00 97.88 87 HIS A C 1
ATOM 652 O O . HIS A 1 87 ? -2.469 -2.002 -1.255 1.00 97.88 87 HIS A O 1
ATOM 658 N N . ALA A 1 88 ? -3.468 -1.498 -3.207 1.00 97.62 88 ALA A N 1
ATOM 659 C CA . ALA A 1 88 ? -2.336 -1.854 -4.049 1.00 97.62 88 ALA A CA 1
ATOM 660 C C . ALA A 1 88 ? -1.263 -0.752 -4.024 1.00 97.62 88 ALA A C 1
ATOM 662 O O . ALA A 1 88 ? -1.527 0.423 -4.299 1.00 97.62 88 ALA A O 1
ATOM 663 N N . CYS A 1 89 ? -0.037 -1.164 -3.740 1.00 98.56 89 CYS A N 1
ATOM 664 C CA . CYS A 1 89 ? 1.131 -0.338 -3.501 1.00 98.56 89 CYS A CA 1
ATOM 665 C C . CYS A 1 89 ? 2.252 -0.638 -4.490 1.00 98.56 89 CYS A C 1
ATOM 667 O O . CYS A 1 89 ? 2.362 -1.719 -5.069 1.00 98.56 89 CYS A O 1
ATOM 669 N N . ASN A 1 90 ? 3.118 0.361 -4.660 1.00 98.62 90 ASN A N 1
ATOM 670 C CA . ASN A 1 90 ? 4.387 0.179 -5.351 1.00 98.62 90 ASN A CA 1
ATOM 671 C C . ASN A 1 90 ? 5.515 -0.145 -4.364 1.00 98.62 90 ASN A C 1
ATOM 673 O O . ASN A 1 90 ? 5.380 0.111 -3.171 1.00 98.62 90 ASN A O 1
ATOM 677 N N . CYS A 1 91 ? 6.652 -0.615 -4.865 1.00 98.56 91 CYS A N 1
ATOM 678 C CA . CYS A 1 91 ? 7.826 -0.915 -4.040 1.00 98.56 91 CYS A CA 1
ATOM 679 C C . CYS A 1 91 ? 8.778 0.284 -3.832 1.00 98.56 91 CYS A C 1
ATOM 681 O O . CYS A 1 91 ? 9.881 0.108 -3.335 1.00 98.56 91 CYS A O 1
ATOM 683 N N . THR A 1 92 ? 8.406 1.506 -4.244 1.00 98.00 92 THR A N 1
ATOM 684 C CA . THR A 1 92 ? 9.305 2.686 -4.202 1.00 98.00 92 THR A CA 1
ATOM 685 C C . THR A 1 92 ? 9.009 3.663 -3.065 1.00 98.00 92 THR A C 1
ATOM 687 O O . THR A 1 92 ? 9.576 4.753 -3.037 1.00 98.00 92 THR A O 1
ATOM 690 N N . GLY A 1 93 ? 8.086 3.327 -2.162 1.00 98.00 93 GLY A N 1
ATOM 691 C CA . GLY A 1 93 ? 7.730 4.200 -1.042 1.00 98.00 93 GLY A CA 1
ATOM 692 C C . GLY A 1 93 ? 6.919 5.436 -1.446 1.00 98.00 93 GLY A C 1
ATOM 693 O O . GLY A 1 93 ? 6.970 6.449 -0.757 1.00 98.00 93 GLY A O 1
ATOM 694 N N . SER A 1 94 ? 6.175 5.399 -2.561 1.00 98.25 94 SER A N 1
ATOM 695 C CA . SER A 1 94 ? 5.431 6.571 -3.053 1.00 98.25 94 SER A CA 1
ATOM 696 C C . SER A 1 94 ? 3.915 6.434 -2.924 1.00 98.25 94 SER A C 1
ATOM 698 O O . SER A 1 94 ? 3.303 5.596 -3.582 1.00 98.25 94 SER A O 1
ATOM 700 N N . TRP A 1 95 ? 3.292 7.352 -2.180 1.00 98.38 95 TRP A N 1
ATOM 701 C CA . TRP A 1 95 ? 1.836 7.550 -2.105 1.00 98.38 95 TRP A CA 1
ATOM 702 C C . TRP A 1 95 ? 1.423 8.908 -2.695 1.00 98.38 95 TRP A C 1
ATOM 704 O O . TRP A 1 95 ? 0.791 9.745 -2.058 1.00 98.38 95 TRP A O 1
ATOM 714 N N . SER A 1 96 ? 1.844 9.176 -3.930 1.00 95.88 96 SER A N 1
ATOM 715 C CA . SER A 1 96 ? 1.758 10.515 -4.533 1.00 95.88 96 SER A CA 1
ATOM 716 C C . SER A 1 96 ? 0.462 10.814 -5.296 1.00 95.88 96 SER A C 1
ATOM 718 O O . SER A 1 96 ? 0.211 11.977 -5.612 1.00 95.88 96 SER A O 1
ATOM 720 N N . ALA A 1 97 ? -0.369 9.811 -5.594 1.00 96.06 97 ALA A N 1
ATOM 721 C CA . ALA A 1 97 ? -1.576 9.983 -6.405 1.00 96.06 97 ALA A CA 1
ATOM 722 C C . ALA A 1 97 ? -2.693 8.991 -6.041 1.00 96.06 97 ALA A C 1
ATOM 724 O O . ALA A 1 97 ? -2.460 7.992 -5.360 1.00 96.06 97 ALA A O 1
ATOM 725 N N . GLY A 1 98 ? -3.903 9.262 -6.545 1.00 96.38 98 GLY A N 1
ATOM 726 C CA . GLY A 1 98 ? -5.067 8.382 -6.412 1.00 96.38 98 GLY A CA 1
ATOM 727 C C . GLY A 1 98 ? -5.425 8.082 -4.957 1.00 96.38 98 GLY A C 1
ATOM 728 O O . GLY A 1 98 ? -5.227 8.919 -4.076 1.00 96.38 98 GLY A O 1
ATOM 729 N N . ILE A 1 99 ? -5.913 6.864 -4.707 1.00 97.19 99 ILE A N 1
ATOM 730 C CA . ILE A 1 99 ? -6.285 6.424 -3.359 1.00 97.19 99 ILE A CA 1
ATOM 731 C C . ILE A 1 99 ? -5.093 6.461 -2.393 1.00 97.19 99 ILE A C 1
ATOM 733 O O . ILE A 1 99 ? -5.249 6.880 -1.253 1.00 97.19 99 ILE A O 1
ATOM 737 N N . ALA A 1 100 ? -3.878 6.144 -2.855 1.00 98.00 100 ALA A N 1
ATOM 738 C CA . ALA A 1 100 ? -2.675 6.192 -2.025 1.00 98.00 100 ALA A CA 1
ATOM 739 C C . ALA A 1 100 ? -2.408 7.603 -1.472 1.00 98.00 100 ALA A C 1
ATOM 741 O O . ALA A 1 100 ? -2.045 7.751 -0.308 1.00 98.00 100 ALA A O 1
ATOM 742 N N . LYS A 1 101 ? -2.669 8.655 -2.262 1.00 98.25 101 LYS A N 1
ATOM 743 C CA . LYS A 1 101 ? -2.550 10.034 -1.769 1.00 98.25 101 LYS A CA 1
ATOM 744 C C . LYS A 1 101 ? -3.544 10.337 -0.650 1.00 98.25 101 LYS A C 1
ATOM 746 O O . LYS A 1 101 ? -3.184 11.030 0.297 1.00 98.25 101 LYS A O 1
ATOM 751 N N . ALA A 1 102 ? -4.762 9.806 -0.742 1.00 97.88 102 ALA A N 1
ATOM 752 C CA . ALA A 1 102 ? -5.741 9.930 0.329 1.00 97.88 102 ALA A CA 1
ATOM 753 C C . ALA A 1 102 ? -5.271 9.182 1.591 1.00 97.88 102 ALA A C 1
ATOM 755 O O . ALA A 1 102 ? -5.238 9.782 2.660 1.00 97.88 102 ALA A O 1
ATOM 756 N N . PHE A 1 103 ? -4.759 7.949 1.464 1.00 97.75 103 PHE A N 1
ATOM 757 C CA . PHE A 1 103 ? -4.123 7.237 2.585 1.00 97.75 103 PHE A CA 1
ATOM 758 C C . PHE A 1 103 ? -2.996 8.052 3.232 1.00 97.75 103 PHE A C 1
ATOM 760 O O . PHE A 1 103 ? -2.926 8.116 4.451 1.00 97.75 103 PHE A O 1
ATOM 767 N N . GLN A 1 104 ? -2.148 8.727 2.449 1.00 96.94 104 GLN A N 1
ATOM 768 C CA . GLN A 1 104 ? -1.089 9.582 2.996 1.00 96.94 104 GLN A CA 1
ATOM 769 C C . GLN A 1 104 ? -1.639 10.749 3.828 1.00 96.94 104 GLN A C 1
ATOM 771 O O . GLN A 1 104 ? -1.058 11.090 4.856 1.00 96.94 104 GLN A O 1
ATOM 776 N N . THR A 1 105 ? -2.730 11.372 3.378 1.00 96.12 105 THR A N 1
ATOM 777 C CA . THR A 1 105 ? -3.376 12.477 4.098 1.00 96.12 105 THR A CA 1
ATOM 778 C C . THR A 1 105 ? -4.052 11.995 5.383 1.00 96.12 105 THR A C 1
ATOM 780 O O . THR A 1 105 ? -3.916 12.653 6.410 1.00 96.12 105 THR A O 1
ATOM 783 N N . HIS A 1 106 ? -4.751 10.856 5.343 1.00 95.50 106 HIS A N 1
ATOM 784 C CA . HIS A 1 106 ? -5.472 10.307 6.498 1.00 95.50 106 HIS A CA 1
ATOM 785 C C . HIS A 1 106 ? -4.558 9.575 7.497 1.00 95.50 106 HIS A C 1
ATOM 787 O O . HIS A 1 106 ? -4.832 9.593 8.693 1.00 95.50 106 HIS A O 1
ATOM 793 N N . T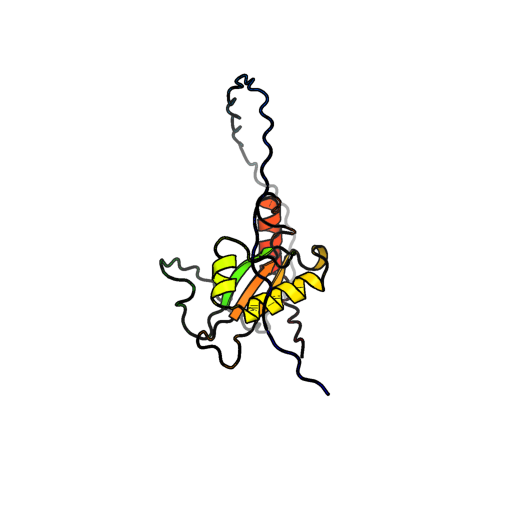YR A 1 107 ? -3.464 8.966 7.028 1.00 96.38 107 TYR A N 1
ATOM 794 C CA . TYR A 1 107 ? -2.535 8.156 7.825 1.00 96.38 107 TYR A CA 1
ATOM 795 C C . TYR A 1 107 ? -1.066 8.552 7.570 1.00 96.38 107 TYR A C 1
ATOM 797 O O . TYR A 1 107 ? -0.271 7.758 7.048 1.00 96.38 107 TYR A O 1
ATOM 805 N N . PRO A 1 108 ? -0.649 9.776 7.942 1.00 96.00 108 PRO A N 1
ATOM 806 C CA . PRO A 1 108 ? 0.713 10.250 7.693 1.00 96.00 108 PRO A CA 1
ATOM 807 C C . PRO A 1 108 ? 1.784 9.434 8.436 1.00 96.00 108 PRO A C 1
ATOM 809 O O . PRO A 1 108 ? 2.899 9.294 7.932 1.00 96.00 108 PRO A O 1
ATOM 812 N N . ALA A 1 109 ? 1.468 8.874 9.609 1.00 95.81 109 ALA A N 1
ATOM 813 C CA . ALA A 1 109 ? 2.366 7.979 10.341 1.00 95.81 109 ALA A CA 1
ATOM 814 C C . ALA A 1 109 ? 2.566 6.642 9.605 1.00 95.81 109 ALA A C 1
ATOM 816 O O . ALA A 1 109 ? 3.706 6.214 9.415 1.00 95.81 109 ALA A O 1
ATOM 817 N N . ALA A 1 110 ? 1.487 6.039 9.093 1.00 96.75 110 ALA A N 1
ATOM 818 C CA . ALA A 1 110 ? 1.565 4.818 8.291 1.00 96.75 110 ALA A CA 1
ATOM 819 C C . ALA A 1 110 ? 2.386 5.031 7.011 1.00 96.75 110 ALA A C 1
ATOM 821 O O . ALA A 1 110 ? 3.230 4.206 6.669 1.00 96.75 110 ALA A O 1
ATOM 822 N N . TYR A 1 111 ? 2.231 6.184 6.350 1.00 98.06 111 TYR A N 1
ATOM 823 C CA . TYR A 1 111 ? 3.064 6.524 5.195 1.00 98.06 111 TYR A CA 1
ATOM 824 C C . TYR A 1 111 ? 4.562 6.515 5.526 1.00 98.06 111 TYR A C 1
ATOM 826 O O . TYR A 1 111 ? 5.361 6.027 4.728 1.00 98.06 111 TYR A O 1
ATOM 834 N N . LYS A 1 112 ? 4.961 7.037 6.695 1.00 98.19 112 LYS A N 1
ATOM 835 C CA . LYS A 1 112 ? 6.371 7.026 7.116 1.00 98.19 112 LYS A CA 1
ATOM 836 C C . LYS A 1 112 ? 6.890 5.598 7.272 1.00 98.19 112 LYS A C 1
ATOM 838 O O . LYS A 1 112 ? 7.978 5.315 6.781 1.00 98.19 112 LYS A O 1
ATOM 843 N N . GLN A 1 113 ? 6.111 4.710 7.893 1.00 98.31 113 GLN A N 1
ATOM 844 C CA . GLN A 1 113 ? 6.480 3.298 8.041 1.00 98.31 113 GLN A CA 1
ATOM 845 C C . GLN A 1 113 ? 6.600 2.605 6.681 1.00 98.31 113 GLN A C 1
ATOM 847 O O . GLN A 1 113 ? 7.634 2.015 6.388 1.00 98.31 113 GLN A O 1
ATOM 852 N N . TYR A 1 114 ? 5.599 2.758 5.812 1.00 98.62 114 TYR A N 1
ATOM 853 C CA . TYR A 1 114 ? 5.622 2.220 4.451 1.00 98.62 114 TYR A CA 1
ATOM 854 C C . TYR A 1 114 ? 6.825 2.732 3.639 1.00 98.62 114 TYR A C 1
ATOM 856 O O . TYR A 1 114 ? 7.533 1.948 3.006 1.00 98.62 114 TYR A O 1
ATOM 864 N N . SER A 1 115 ? 7.094 4.041 3.672 1.00 98.56 115 SER A N 1
ATOM 865 C CA . SER A 1 115 ? 8.213 4.645 2.942 1.00 98.56 115 SER A CA 1
ATOM 866 C C . SER A 1 115 ? 9.565 4.173 3.474 1.00 98.56 115 SER A C 1
ATOM 868 O O . SER A 1 115 ? 10.468 3.942 2.674 1.00 98.56 115 SER A O 1
ATOM 870 N N . ALA A 1 116 ? 9.717 4.042 4.795 1.00 98.62 116 ALA A N 1
ATOM 871 C CA . ALA A 1 116 ? 10.937 3.525 5.408 1.00 98.62 116 ALA A CA 1
ATOM 872 C C . ALA A 1 116 ? 11.141 2.043 5.069 1.00 98.62 116 ALA A C 1
ATOM 874 O O . ALA A 1 116 ? 12.238 1.648 4.688 1.00 98.62 116 ALA A O 1
ATOM 875 N N . TYR A 1 117 ? 10.070 1.247 5.116 1.00 98.44 117 TYR A N 1
ATOM 876 C CA . TYR A 1 117 ? 10.093 -0.163 4.743 1.00 98.44 117 TYR A CA 1
ATOM 877 C C . TYR A 1 117 ? 10.506 -0.358 3.277 1.00 98.44 117 TYR A C 1
ATOM 879 O O . TYR A 1 117 ? 11.372 -1.178 2.989 1.00 98.44 117 TYR A O 1
ATOM 887 N N . CYS A 1 118 ? 9.982 0.458 2.356 1.00 98.44 118 CYS A N 1
ATOM 888 C CA . CYS A 1 118 ? 10.411 0.434 0.954 1.00 98.44 118 CYS A CA 1
ATOM 889 C C . CYS A 1 118 ? 11.864 0.885 0.754 1.00 98.44 118 CYS A C 1
ATOM 891 O O . CYS A 1 118 ? 12.513 0.454 -0.188 1.00 98.44 118 CYS A O 1
ATOM 893 N N . ALA A 1 119 ? 12.373 1.788 1.594 1.00 98.44 119 ALA A N 1
ATOM 894 C CA . ALA A 1 119 ? 13.760 2.242 1.504 1.00 98.44 119 ALA A CA 1
ATOM 895 C C . ALA A 1 119 ? 14.754 1.197 2.036 1.00 98.44 119 ALA A C 1
ATOM 897 O O . ALA A 1 119 ? 15.902 1.171 1.597 1.00 98.44 119 ALA A O 1
ATOM 898 N N . ALA A 1 120 ? 14.321 0.361 2.983 1.00 98.31 120 ALA A N 1
ATOM 899 C CA . ALA A 1 120 ? 15.147 -0.661 3.618 1.00 98.31 120 ALA A CA 1
ATOM 900 C C . ALA A 1 120 ? 15.215 -1.982 2.834 1.00 98.31 120 ALA A C 1
ATOM 902 O O . ALA A 1 120 ? 16.130 -2.765 3.071 1.00 98.31 120 ALA A O 1
ATOM 903 N N . ASN A 1 121 ? 14.277 -2.228 1.914 1.00 98.00 121 ASN A N 1
ATOM 904 C CA . ASN A 1 121 ? 14.161 -3.491 1.186 1.00 98.00 121 ASN A CA 1
ATOM 905 C C . ASN A 1 121 ? 14.197 -3.256 -0.330 1.00 98.00 121 ASN A C 1
ATOM 907 O O . ASN A 1 121 ? 13.570 -2.311 -0.818 1.00 98.00 121 ASN A O 1
ATOM 911 N N . PRO A 1 122 ? 14.894 -4.101 -1.105 1.00 97.44 122 PRO A N 1
ATOM 912 C CA . PRO A 1 122 ? 14.875 -3.995 -2.555 1.00 97.44 122 PRO A CA 1
ATOM 913 C C . PRO A 1 122 ? 13.485 -4.376 -3.113 1.00 97.44 122 PRO A C 1
ATOM 915 O O . PRO A 1 122 ? 12.803 -5.239 -2.556 1.00 97.44 122 PRO A O 1
ATOM 918 N N . PRO A 1 123 ? 13.032 -3.765 -4.226 1.00 96.75 123 PRO A N 1
ATOM 919 C CA . PRO A 1 123 ? 11.723 -4.049 -4.821 1.00 96.75 123 PRO A CA 1
ATOM 920 C C . PRO A 1 123 ? 11.439 -5.520 -5.138 1.00 96.75 123 PRO A C 1
ATOM 922 O O . PRO A 1 123 ? 10.274 -5.916 -5.171 1.00 96.75 123 PRO A O 1
ATOM 925 N N . GLU A 1 124 ? 12.482 -6.297 -5.415 1.00 95.94 124 GLU A N 1
ATOM 926 C CA . GLU A 1 124 ? 12.441 -7.727 -5.715 1.00 95.94 124 GLU A CA 1
ATOM 927 C C . GLU A 1 124 ? 11.999 -8.566 -4.515 1.00 95.94 124 GLU A C 1
ATOM 929 O O . GLU A 1 124 ? 11.309 -9.560 -4.718 1.00 95.94 124 GLU A O 1
ATOM 934 N N . ASP A 1 125 ? 12.328 -8.127 -3.299 1.00 96.31 125 ASP A N 1
ATOM 935 C CA . ASP A 1 125 ? 11.930 -8.796 -2.055 1.00 96.31 125 ASP A CA 1
ATOM 936 C C . ASP A 1 125 ? 10.521 -8.371 -1.620 1.00 96.31 125 ASP A C 1
ATOM 938 O O . ASP A 1 125 ? 9.847 -9.069 -0.869 1.00 96.31 125 ASP A O 1
ATOM 942 N N . LEU A 1 126 ? 10.061 -7.212 -2.101 1.00 97.12 126 LEU A N 1
ATOM 943 C CA . LEU A 1 126 ? 8.756 -6.657 -1.754 1.00 97.12 126 LEU A CA 1
ATOM 944 C C . LEU A 1 126 ? 7.637 -7.158 -2.662 1.00 97.12 126 LEU A C 1
ATOM 946 O O . LEU A 1 126 ? 6.513 -7.328 -2.201 1.00 97.12 126 LEU A O 1
ATOM 950 N N . ILE A 1 127 ? 7.895 -7.342 -3.958 1.00 97.75 127 ILE A N 1
ATOM 951 C CA . ILE A 1 127 ? 6.844 -7.674 -4.926 1.00 97.75 127 ILE A CA 1
ATOM 952 C C . ILE A 1 127 ? 6.143 -8.992 -4.556 1.00 97.75 127 ILE A C 1
ATOM 954 O O . ILE A 1 127 ? 6.786 -10.009 -4.330 1.00 97.75 127 ILE A O 1
ATOM 958 N N . GLY A 1 128 ? 4.811 -8.977 -4.510 1.00 96.06 128 GLY A N 1
ATOM 959 C CA . GLY A 1 128 ? 4.007 -10.133 -4.108 1.00 96.06 128 GLY A CA 1
ATOM 960 C C . GLY A 1 128 ? 3.877 -10.335 -2.598 1.00 96.06 128 GLY A C 1
ATOM 961 O O . GLY A 1 128 ? 3.312 -11.336 -2.182 1.00 96.06 128 GLY A O 1
ATOM 962 N N . THR A 1 129 ? 4.369 -9.402 -1.778 1.00 96.50 129 THR A N 1
ATOM 963 C CA . THR A 1 129 ? 4.199 -9.421 -0.316 1.00 96.50 129 THR A CA 1
ATOM 964 C C . THR A 1 129 ? 3.172 -8.382 0.144 1.00 96.50 129 THR A C 1
ATOM 966 O O . THR A 1 129 ? 2.681 -7.561 -0.644 1.00 96.50 129 THR A O 1
ATOM 969 N N . ALA A 1 130 ? 2.871 -8.383 1.444 1.00 97.06 130 ALA A N 1
ATOM 970 C CA . ALA A 1 130 ? 2.029 -7.383 2.081 1.00 97.06 130 ALA A CA 1
ATOM 971 C C . ALA A 1 130 ? 2.684 -6.817 3.349 1.00 97.06 130 ALA A C 1
ATOM 973 O O . ALA A 1 130 ? 3.225 -7.561 4.163 1.00 97.06 130 ALA A O 1
ATOM 974 N N . LEU A 1 131 ? 2.575 -5.501 3.553 1.00 97.56 131 LEU A N 1
ATOM 975 C CA . LEU A 1 131 ? 2.925 -4.849 4.819 1.00 97.56 131 LEU A CA 1
ATOM 976 C C . LEU A 1 131 ? 1.649 -4.489 5.587 1.00 97.56 131 LEU A C 1
ATOM 978 O O . LEU A 1 131 ? 0.814 -3.733 5.086 1.00 97.56 131 LEU A O 1
ATOM 982 N N . LEU A 1 132 ? 1.531 -4.996 6.815 1.00 97.75 132 LEU A N 1
ATOM 983 C CA . LEU A 1 132 ? 0.473 -4.638 7.757 1.00 97.75 132 LEU A CA 1
ATOM 984 C C . LEU A 1 132 ? 0.970 -3.556 8.719 1.00 97.75 132 LEU A C 1
ATOM 986 O O . LEU A 1 132 ? 1.926 -3.772 9.459 1.00 97.75 132 LEU A O 1
ATOM 990 N N . ILE A 1 133 ? 0.290 -2.413 8.736 1.00 97.06 133 ILE A N 1
ATOM 991 C CA . ILE A 1 133 ? 0.595 -1.289 9.623 1.00 97.06 133 ILE A CA 1
ATOM 992 C C . ILE A 1 133 ? -0.532 -1.147 10.655 1.00 97.06 133 ILE A C 1
ATOM 994 O O . ILE A 1 133 ? -1.689 -0.955 10.258 1.00 97.06 133 ILE A O 1
ATOM 998 N N . PRO A 1 134 ? -0.233 -1.243 11.965 1.00 95.44 134 PRO A N 1
ATOM 999 C CA . PRO A 1 134 ? -1.236 -1.078 13.008 1.00 95.44 134 PRO A CA 1
ATOM 1000 C C . PRO A 1 134 ? -1.702 0.382 13.125 1.00 95.44 134 PRO A C 1
ATOM 1002 O O . PRO A 1 134 ? -0.972 1.300 12.737 1.00 95.44 134 PRO A O 1
ATOM 1005 N N . PRO A 1 135 ? -2.900 0.619 13.692 1.00 93.56 135 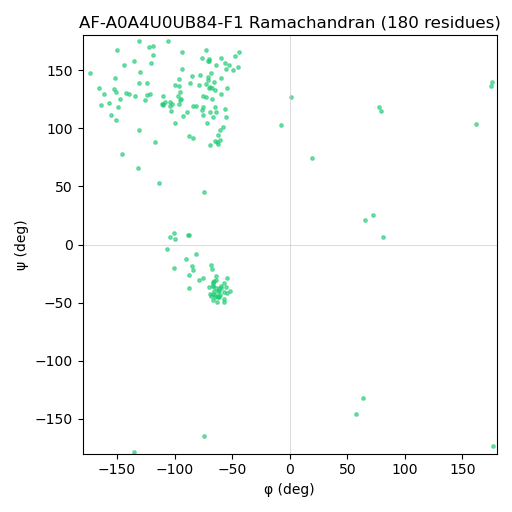PRO A N 1
ATOM 1006 C CA . PRO A 1 135 ? -3.321 1.965 14.050 1.00 93.56 135 PRO A CA 1
ATOM 1007 C C . PRO A 1 135 ? -2.346 2.578 15.058 1.00 93.56 135 PRO A C 1
ATOM 1009 O O . PRO A 1 135 ? -1.853 1.906 15.966 1.00 93.56 135 PRO A O 1
ATOM 1012 N N . GLU A 1 136 ? -2.098 3.877 14.923 1.00 87.19 136 GLU A N 1
ATOM 1013 C CA . GLU A 1 136 ? -1.370 4.637 15.936 1.00 87.19 136 GLU A CA 1
ATOM 1014 C C . GLU A 1 136 ? -2.197 4.689 17.230 1.00 87.19 136 GLU A C 1
ATOM 1016 O O . GLU A 1 136 ? -3.422 4.822 17.179 1.00 87.19 136 GLU A O 1
ATOM 1021 N N . ALA A 1 137 ? -1.536 4.562 18.386 1.00 81.38 137 ALA A N 1
ATOM 1022 C CA . ALA A 1 137 ? -2.201 4.398 19.684 1.00 81.38 137 ALA A CA 1
ATOM 1023 C C . ALA A 1 137 ? -3.213 5.518 19.992 1.00 81.38 137 ALA A C 1
ATOM 1025 O O . ALA A 1 137 ? -4.291 5.246 20.521 1.00 81.38 137 ALA A O 1
ATOM 1026 N N . ASP A 1 138 ? -2.887 6.746 19.583 1.00 78.06 138 ASP A N 1
ATOM 1027 C CA . ASP A 1 138 ? -3.701 7.942 19.810 1.00 78.06 138 ASP A CA 1
ATOM 1028 C C . ASP A 1 138 ? -4.522 8.358 18.573 1.00 78.06 138 ASP A C 1
ATOM 1030 O O . ASP A 1 138 ? -5.116 9.438 18.543 1.00 78.06 138 ASP A O 1
ATOM 1034 N N . SER A 1 139 ? -4.577 7.515 17.534 1.00 77.94 139 SER A N 1
ATOM 1035 C CA . SER A 1 139 ? -5.376 7.790 16.338 1.00 77.94 139 SER A CA 1
ATOM 1036 C C . SER A 1 139 ? -6.872 7.639 16.613 1.00 77.94 139 SER A C 1
ATOM 1038 O O . SER A 1 139 ? -7.338 6.676 17.228 1.00 77.94 139 SER A O 1
ATOM 1040 N N . THR A 1 140 ? -7.656 8.569 16.071 1.00 75.12 140 THR A N 1
ATOM 1041 C CA . THR A 1 140 ? -9.122 8.489 16.067 1.00 75.12 140 THR A CA 1
ATOM 1042 C C . THR A 1 140 ? -9.626 7.393 15.126 1.00 75.12 140 THR A C 1
ATOM 1044 O O . THR A 1 140 ? -10.593 6.697 15.443 1.00 75.12 140 THR A O 1
ATOM 1047 N N . SER A 1 141 ? -8.952 7.195 13.992 1.00 70.25 141 SER A N 1
ATOM 1048 C CA . SER A 1 141 ? -9.204 6.124 13.032 1.00 70.25 141 SER A CA 1
ATOM 1049 C C . SER A 1 141 ? -8.403 4.890 13.450 1.00 70.25 141 SER A C 1
ATOM 1051 O O . SER A 1 141 ? -7.226 4.735 13.127 1.00 70.25 141 SER A O 1
ATOM 1053 N N . LYS A 1 142 ? -9.040 3.995 14.213 1.00 88.38 142 LYS A N 1
ATOM 1054 C CA . LYS A 1 142 ? -8.470 2.711 14.672 1.00 88.38 142 LYS A CA 1
ATOM 1055 C C . LYS A 1 142 ? -8.406 1.676 13.538 1.00 88.38 142 LYS A C 1
ATOM 1057 O O . LYS A 1 142 ? -8.849 0.539 13.701 1.00 88.38 142 LYS A O 1
ATOM 1062 N N . HIS A 1 143 ? -7.947 2.097 12.365 1.00 96.06 143 HIS A N 1
ATOM 1063 C CA . HIS A 1 143 ? -7.844 1.272 11.169 1.00 96.06 143 HIS A CA 1
ATOM 1064 C C . HIS A 1 143 ? -6.437 0.708 11.028 1.00 96.06 143 HIS A C 1
ATOM 1066 O O . HIS A 1 143 ? -5.451 1.393 11.292 1.00 96.06 143 HIS A O 1
ATOM 1072 N N . PHE A 1 144 ? -6.358 -0.532 10.561 1.00 97.44 144 PHE A N 1
ATOM 1073 C CA . PHE A 1 144 ? -5.117 -1.108 10.066 1.00 97.44 144 PHE A CA 1
ATOM 1074 C C . PHE A 1 144 ? -4.952 -0.718 8.598 1.00 97.44 144 PHE A C 1
ATOM 1076 O O . PHE A 1 144 ? -5.936 -0.655 7.858 1.00 97.44 144 PHE A O 1
ATOM 1083 N N . VAL A 1 145 ? -3.717 -0.493 8.158 1.00 97.94 145 VAL A N 1
ATOM 1084 C CA . VAL A 1 145 ? -3.408 -0.239 6.746 1.00 97.94 145 VAL A CA 1
ATOM 1085 C C . VAL A 1 145 ? -2.655 -1.438 6.180 1.00 97.94 145 VAL A C 1
ATOM 1087 O O . VAL A 1 145 ? -1.582 -1.785 6.667 1.00 97.94 145 VAL A O 1
ATOM 1090 N N . GLY A 1 146 ? -3.225 -2.071 5.155 1.00 98.12 146 GLY A N 1
ATOM 1091 C CA . GLY A 1 146 ? -2.622 -3.183 4.423 1.00 98.12 146 GLY A CA 1
ATOM 1092 C C . GLY A 1 146 ? -2.076 -2.720 3.076 1.00 98.12 146 GLY A C 1
ATOM 1093 O O . GLY A 1 146 ? -2.838 -2.324 2.194 1.00 98.12 146 GLY A O 1
ATOM 1094 N N . CYS A 1 147 ? -0.759 -2.780 2.900 1.00 98.44 147 CYS A N 1
ATOM 1095 C CA . CYS A 1 147 ? -0.084 -2.407 1.659 1.00 98.44 147 CYS A CA 1
ATOM 1096 C C . CYS A 1 147 ? 0.253 -3.663 0.854 1.00 98.44 147 CYS A C 1
ATOM 1098 O O . CYS A 1 147 ? 1.215 -4.343 1.198 1.00 98.44 147 CYS A O 1
ATOM 1100 N N . LEU A 1 148 ? -0.486 -3.953 -0.219 1.00 98.06 148 LEU A N 1
ATOM 1101 C CA . LEU A 1 148 ? -0.154 -5.058 -1.129 1.00 98.06 148 LEU A CA 1
ATOM 1102 C C . LEU A 1 148 ? 0.877 -4.587 -2.152 1.00 98.06 148 LEU A C 1
ATOM 1104 O O . LEU A 1 148 ? 0.598 -3.675 -2.927 1.00 98.06 148 LEU A O 1
ATOM 1108 N N . PHE A 1 149 ? 2.062 -5.181 -2.198 1.00 98.19 149 PHE A N 1
ATOM 1109 C CA . PHE A 1 149 ? 3.108 -4.773 -3.134 1.00 98.19 149 PHE A CA 1
ATOM 1110 C C . PHE A 1 149 ? 2.909 -5.434 -4.495 1.00 98.19 149 PHE A C 1
ATOM 1112 O O . PHE A 1 149 ? 3.415 -6.518 -4.767 1.00 98.19 149 PHE A O 1
ATOM 1119 N N . THR A 1 150 ? 2.184 -4.761 -5.386 1.00 97.62 150 THR A N 1
ATOM 1120 C CA . THR A 1 150 ? 1.772 -5.348 -6.671 1.00 97.62 150 THR A CA 1
ATOM 1121 C C . THR A 1 150 ? 2.539 -4.796 -7.872 1.00 97.62 150 THR A C 1
ATOM 1123 O O . THR A 1 150 ? 2.301 -5.214 -9.002 1.00 97.62 150 THR A O 1
ATOM 1126 N N . SER A 1 151 ? 3.424 -3.813 -7.676 1.00 98.06 151 SER A N 1
ATOM 1127 C CA . SER A 1 151 ? 4.193 -3.207 -8.767 1.00 98.06 151 SER A CA 1
ATOM 1128 C C . SER A 1 151 ? 5.528 -2.634 -8.293 1.00 98.06 151 SER A C 1
ATOM 1130 O O . SER A 1 151 ? 5.584 -1.858 -7.343 1.00 98.06 151 SER A O 1
ATOM 1132 N N . ARG A 1 152 ? 6.619 -2.902 -9.014 1.00 98.00 152 ARG A N 1
ATOM 1133 C CA . ARG A 1 152 ? 7.955 -2.377 -8.659 1.00 98.00 152 ARG A CA 1
ATOM 1134 C C . ARG A 1 152 ? 8.049 -0.853 -8.737 1.00 98.00 152 ARG A C 1
ATOM 1136 O O . ARG A 1 152 ? 8.852 -0.237 -8.044 1.00 98.00 152 ARG A O 1
ATOM 1143 N N . HIS A 1 153 ? 7.229 -0.227 -9.576 1.00 97.62 153 HIS A N 1
ATOM 1144 C CA . HIS A 1 153 ? 7.172 1.226 -9.773 1.00 97.62 153 HIS A CA 1
ATOM 1145 C C . HIS A 1 153 ? 5.719 1.728 -9.815 1.00 97.62 153 HIS A C 1
ATOM 1147 O O . HIS A 1 153 ? 4.777 0.954 -9.672 1.00 97.62 153 HIS A O 1
ATOM 1153 N N . TYR A 1 154 ? 5.504 3.028 -10.023 1.00 96.56 154 TYR A N 1
ATOM 1154 C CA . TYR A 1 154 ? 4.169 3.635 -10.091 1.00 96.56 154 TYR A CA 1
ATOM 1155 C C . TYR A 1 154 ? 3.987 4.537 -11.322 1.00 96.56 154 TYR A C 1
ATOM 1157 O O . TYR A 1 154 ? 4.911 4.786 -12.104 1.00 96.56 154 TYR A O 1
ATOM 1165 N N . GLY A 1 155 ? 2.761 5.035 -11.506 1.00 95.25 155 GLY A N 1
ATOM 1166 C CA . GLY A 1 155 ? 2.410 5.937 -12.602 1.00 95.25 155 GLY A CA 1
ATOM 1167 C C . GLY A 1 155 ? 2.570 5.267 -13.967 1.00 95.25 155 GLY A C 1
ATOM 1168 O O . GLY A 1 155 ? 2.119 4.143 -14.168 1.00 95.25 155 GLY A O 1
ATOM 1169 N N . ARG A 1 156 ? 3.231 5.945 -14.912 1.00 96.31 156 ARG A N 1
ATOM 1170 C CA . ARG A 1 156 ? 3.475 5.412 -16.269 1.00 96.31 156 ARG A CA 1
ATOM 1171 C C . ARG A 1 156 ? 4.450 4.232 -16.305 1.00 96.31 156 ARG A C 1
ATOM 1173 O O . ARG A 1 156 ? 4.498 3.541 -17.312 1.00 96.31 156 ARG A O 1
ATOM 1180 N N . ARG A 1 157 ? 5.231 4.031 -15.238 1.00 97.19 157 ARG A N 1
ATOM 1181 C CA . ARG A 1 157 ? 6.223 2.952 -15.123 1.00 97.19 157 ARG A CA 1
ATOM 1182 C C . ARG A 1 157 ? 5.721 1.759 -14.314 1.00 97.19 157 ARG A C 1
ATOM 1184 O O . ARG A 1 157 ? 6.511 0.863 -14.052 1.00 97.19 157 ARG A O 1
ATOM 1191 N N . LYS A 1 158 ? 4.453 1.764 -13.884 1.00 97.38 158 LYS A N 1
ATOM 1192 C CA . LYS A 1 158 ? 3.867 0.624 -13.173 1.00 97.38 158 LYS A CA 1
ATOM 1193 C C . LYS A 1 158 ? 4.008 -0.660 -13.996 1.00 97.38 158 LYS A C 1
ATOM 1195 O O . LYS A 1 158 ? 4.020 -0.602 -15.227 1.00 97.38 158 LYS A O 1
ATOM 1200 N N . ASP A 1 159 ? 4.081 -1.788 -13.304 1.00 97.56 159 ASP A N 1
ATOM 1201 C CA . ASP A 1 159 ? 4.134 -3.099 -13.936 1.00 97.56 159 ASP A CA 1
ATOM 1202 C C . ASP A 1 159 ? 2.885 -3.363 -14.796 1.00 97.56 159 ASP A C 1
ATOM 1204 O O . ASP A 1 159 ? 1.847 -2.697 -14.680 1.00 97.56 159 ASP A O 1
ATOM 1208 N N . SER A 1 160 ? 3.002 -4.317 -15.722 1.00 97.81 160 SER A N 1
ATOM 1209 C CA . SER A 1 160 ? 1.896 -4.672 -16.610 1.00 97.81 160 SER A CA 1
ATOM 1210 C C . SER A 1 160 ? 0.719 -5.257 -15.817 1.00 97.81 160 SER A C 1
ATOM 1212 O O . SER A 1 160 ? 0.930 -5.854 -14.762 1.00 97.81 160 SER A O 1
ATOM 1214 N N . PRO A 1 161 ? -0.524 -5.158 -16.328 1.00 97.62 161 PRO A N 1
ATOM 1215 C CA . PRO A 1 161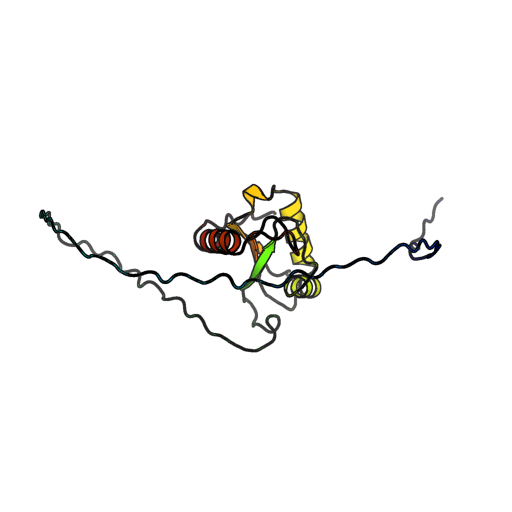 ? -1.688 -5.731 -15.652 1.00 97.62 161 PRO A CA 1
ATOM 1216 C C . PRO A 1 161 ? -1.524 -7.211 -15.280 1.00 97.62 161 PRO A C 1
ATOM 1218 O O . PRO A 1 161 ? -1.889 -7.598 -14.178 1.00 97.62 161 PRO A O 1
ATOM 1221 N N . ALA A 1 162 ? -0.912 -8.017 -16.156 1.00 97.00 162 ALA A N 1
ATOM 1222 C CA . ALA A 1 162 ? -0.648 -9.430 -15.885 1.00 97.00 162 ALA A CA 1
ATOM 1223 C C . ALA A 1 162 ? 0.278 -9.633 -14.671 1.00 97.00 162 ALA A C 1
ATOM 1225 O O . ALA A 1 162 ? -0.043 -10.423 -13.792 1.00 97.00 162 ALA A O 1
ATOM 1226 N N . LYS A 1 163 ? 1.373 -8.864 -14.580 1.00 96.81 163 LYS A N 1
ATOM 1227 C CA . LYS A 1 163 ? 2.301 -8.921 -13.439 1.00 96.81 163 LYS A CA 1
ATOM 1228 C C . LYS A 1 163 ? 1.666 -8.421 -12.143 1.00 96.81 163 LYS A C 1
ATOM 1230 O O . LYS A 1 163 ? 1.954 -8.952 -11.080 1.00 96.81 163 LYS A O 1
ATOM 1235 N N . ILE A 1 164 ? 0.804 -7.406 -12.231 1.00 96.81 164 ILE A N 1
ATOM 1236 C CA . ILE A 1 164 ? 0.059 -6.899 -11.072 1.00 96.81 164 ILE A CA 1
ATOM 1237 C C . ILE A 1 164 ? -0.860 -7.990 -10.517 1.00 96.81 164 ILE A C 1
ATOM 1239 O O . ILE A 1 164 ? -0.884 -8.191 -9.308 1.00 96.81 164 ILE A O 1
ATOM 1243 N N . LEU A 1 165 ? -1.593 -8.702 -11.379 1.00 96.38 165 LEU A N 1
ATOM 1244 C CA . LEU A 1 165 ? -2.47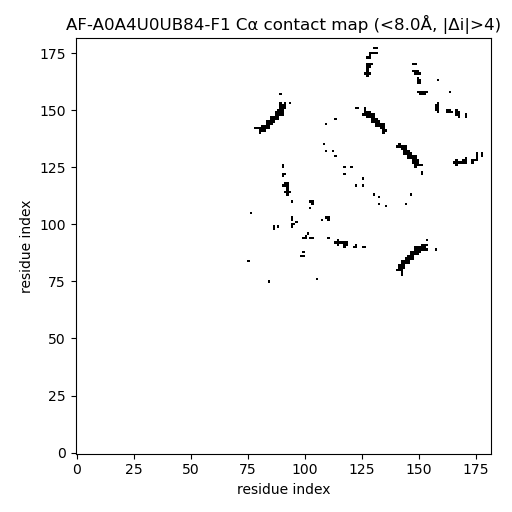6 -9.794 -10.958 1.00 96.38 165 LEU A CA 1
ATOM 1245 C C . LEU A 1 165 ? -1.694 -10.967 -10.357 1.00 96.38 165 LEU A C 1
ATOM 1247 O O . LEU A 1 165 ? -2.083 -11.468 -9.309 1.00 96.38 165 LEU A O 1
ATOM 1251 N N . GLU A 1 166 ? -0.576 -11.349 -10.977 1.00 94.62 166 GLU A N 1
ATOM 1252 C CA . GLU A 1 166 ? 0.339 -12.376 -10.457 1.00 94.62 166 GLU A CA 1
ATOM 1253 C C . GLU A 1 166 ? 0.842 -12.019 -9.050 1.00 94.62 166 GLU A C 1
ATOM 1255 O O . GLU A 1 166 ? 0.719 -12.818 -8.125 1.00 94.62 166 GLU A O 1
ATOM 1260 N N . ALA A 1 167 ? 1.324 -10.787 -8.860 1.00 93.75 167 ALA A N 1
ATOM 1261 C CA . ALA A 1 167 ? 1.778 -10.310 -7.557 1.00 93.75 167 ALA A CA 1
ATOM 1262 C C . ALA A 1 167 ? 0.634 -10.192 -6.535 1.00 93.75 167 ALA A C 1
ATOM 1264 O O . ALA A 1 167 ? 0.847 -10.419 -5.351 1.00 93.75 167 ALA A O 1
ATOM 1265 N N . THR A 1 168 ? -0.581 -9.850 -6.974 1.00 92.19 168 THR A N 1
ATOM 1266 C CA . THR A 1 168 ? -1.743 -9.760 -6.074 1.00 92.19 168 THR A CA 1
ATOM 1267 C C . THR A 1 168 ? -2.116 -11.142 -5.542 1.00 92.19 168 THR A C 1
ATOM 1269 O O . THR A 1 168 ? -2.222 -11.301 -4.335 1.00 92.19 168 THR A O 1
ATOM 1272 N N . GLY A 1 169 ? -2.212 -12.152 -6.417 1.00 82.38 169 GLY A N 1
ATOM 1273 C CA . GLY A 1 169 ? -2.530 -13.522 -6.000 1.00 82.38 169 GLY A CA 1
ATOM 1274 C C . GLY A 1 169 ? -1.488 -14.116 -5.047 1.00 82.38 169 GLY A C 1
ATOM 1275 O O . GLY A 1 169 ? -1.850 -14.772 -4.076 1.00 82.38 169 GLY A O 1
ATOM 1276 N N . ALA A 1 170 ? -0.202 -13.822 -5.265 1.00 71.69 170 ALA A N 1
ATOM 1277 C CA . ALA A 1 170 ? 0.860 -14.227 -4.344 1.00 71.69 170 ALA A CA 1
ATOM 1278 C C . ALA A 1 170 ? 0.772 -13.516 -2.980 1.00 71.69 170 ALA A C 1
ATOM 1280 O O . ALA A 1 170 ? 1.032 -14.140 -1.954 1.00 71.69 170 ALA A O 1
ATOM 1281 N N . GLY A 1 171 ? 0.361 -12.244 -2.959 1.00 58.09 171 GLY A N 1
ATOM 1282 C CA . GLY A 1 171 ? 0.168 -11.477 -1.725 1.00 58.09 171 GLY A CA 1
ATOM 1283 C C . GLY A 1 171 ? -0.996 -11.964 -0.860 1.00 58.09 171 GLY A C 1
ATOM 1284 O O . GLY A 1 171 ? -0.996 -11.703 0.341 1.00 58.09 171 GLY A O 1
ATOM 1285 N N . ASP A 1 172 ? -1.954 -12.687 -1.450 1.00 55.81 172 ASP A N 1
ATOM 1286 C CA . ASP A 1 172 ? -3.070 -13.320 -0.738 1.00 55.81 172 ASP A CA 1
ATOM 1287 C C . ASP A 1 172 ? -2.724 -14.740 -0.225 1.00 55.81 172 ASP A C 1
ATOM 1289 O O . ASP A 1 172 ? -3.296 -15.185 0.771 1.00 55.81 172 ASP A O 1
ATOM 1293 N N . GLU A 1 173 ? -1.780 -15.451 -0.864 1.00 50.72 173 GLU A N 1
ATOM 1294 C CA . GLU A 1 173 ? -1.364 -16.822 -0.492 1.00 50.72 173 GLU A CA 1
ATOM 1295 C C . GLU A 1 173 ? -0.054 -16.899 0.327 1.00 50.72 173 GLU A C 1
ATOM 1297 O O . GLU A 1 173 ? 0.200 -17.905 0.995 1.00 50.72 173 GLU A O 1
ATOM 1302 N N . GLY A 1 174 ? 0.791 -15.865 0.299 1.00 42.59 174 GLY A N 1
ATOM 1303 C CA . GLY A 1 174 ? 2.142 -15.873 0.866 1.00 42.59 174 GLY A CA 1
ATOM 1304 C C . GLY A 1 174 ? 2.263 -15.161 2.214 1.00 42.59 174 GLY A C 1
ATOM 1305 O O . GLY A 1 174 ? 2.014 -13.964 2.314 1.00 42.59 174 GLY A O 1
ATOM 1306 N N . SER A 1 175 ? 2.697 -15.913 3.234 1.00 43.12 175 SER A N 1
ATOM 1307 C CA . SER A 1 175 ? 3.191 -15.487 4.553 1.00 43.12 175 SER A CA 1
ATOM 1308 C C . SER A 1 175 ? 3.392 -13.979 4.727 1.00 43.12 175 SER A C 1
ATOM 1310 O O . SER A 1 175 ? 4.427 -13.430 4.350 1.00 43.12 175 SER A O 1
ATOM 1312 N N . ALA A 1 176 ? 2.454 -13.326 5.413 1.00 45.22 176 ALA A N 1
ATOM 1313 C CA . ALA A 1 176 ? 2.765 -12.106 6.138 1.00 45.22 176 ALA A CA 1
ATOM 1314 C C . ALA A 1 176 ? 3.805 -12.460 7.217 1.00 45.22 176 ALA A C 1
ATOM 1316 O O . ALA A 1 176 ? 3.451 -12.781 8.353 1.00 45.22 176 ALA A O 1
ATOM 1317 N N . GLU A 1 177 ? 5.096 -12.438 6.872 1.00 43.12 177 GLU A N 1
ATOM 1318 C CA . GLU A 1 177 ? 6.138 -12.216 7.867 1.00 43.12 177 GLU A CA 1
ATOM 1319 C C . GLU A 1 177 ? 5.903 -10.809 8.411 1.00 43.12 177 GLU A C 1
ATOM 1321 O O . GLU A 1 177 ? 6.374 -9.798 7.893 1.00 43.12 177 GLU A O 1
ATOM 1326 N N . VAL A 1 178 ? 5.058 -10.753 9.437 1.00 42.94 178 VAL A N 1
ATOM 1327 C CA . VAL A 1 178 ? 4.830 -9.582 10.266 1.00 42.94 178 VAL A CA 1
ATOM 1328 C C . VAL A 1 178 ? 6.159 -9.229 10.922 1.00 42.94 178 VAL A C 1
ATOM 1330 O O . VAL A 1 178 ? 6.509 -9.724 11.990 1.00 42.94 178 VAL A O 1
ATOM 1333 N N . GLY A 1 179 ? 6.934 -8.389 10.242 1.00 39.12 179 GLY A N 1
ATOM 1334 C CA . GLY A 1 179 ? 8.093 -7.730 10.814 1.00 39.12 179 GLY A CA 1
ATOM 1335 C C . GLY A 1 179 ? 7.624 -6.797 11.922 1.00 39.12 179 GLY A C 1
ATOM 1336 O O . GLY A 1 179 ? 7.330 -5.630 11.676 1.00 39.12 179 GLY A O 1
ATOM 1337 N N . TRP A 1 180 ? 7.530 -7.314 13.146 1.00 37.19 180 TRP A N 1
ATOM 1338 C CA . TRP A 1 180 ? 7.399 -6.505 14.353 1.00 37.19 180 TRP A CA 1
ATOM 1339 C C . TRP A 1 180 ? 8.729 -5.778 14.574 1.00 37.19 180 TRP A C 1
ATOM 1341 O O . TRP A 1 180 ? 9.618 -6.271 15.264 1.00 37.19 180 TRP A O 1
ATOM 1351 N N . GLY A 1 181 ? 8.897 -4.625 13.929 1.00 33.59 181 GLY A N 1
ATOM 1352 C CA . GLY A 1 181 ? 9.943 -3.674 14.287 1.00 33.59 181 GLY A CA 1
ATOM 1353 C C . GLY A 1 181 ? 9.570 -3.009 15.608 1.00 33.59 181 GLY A C 1
ATOM 1354 O O . GLY A 1 181 ? 8.649 -2.193 15.633 1.00 33.59 181 GLY A O 1
ATOM 1355 N N . VAL A 1 182 ? 10.245 -3.419 16.684 1.00 34.06 182 VAL A N 1
ATOM 1356 C CA . VAL A 1 182 ? 10.230 -2.774 18.011 1.00 34.06 182 VAL A CA 1
ATOM 1357 C C . VAL A 1 182 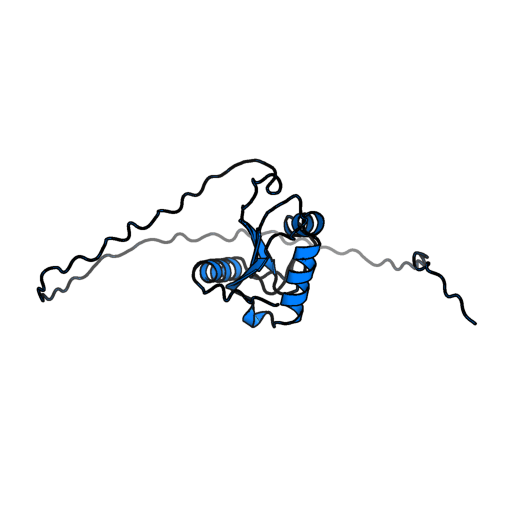? 11.058 -1.495 17.971 1.00 34.06 182 VAL A C 1
ATOM 1359 O O . VAL A 1 182 ? 12.136 -1.526 17.333 1.00 34.06 182 VAL A O 1
#

Radius of gyration: 26.61 Å; Cα contacts (8 Å, |Δi|>4): 171; chains: 1; bounding box: 47×83×64 Å

InterPro domains:
  IPR002589 Macro domain [PF01661] (86-151)
  IPR043472 Macro domain-like [G3DSA:3.40.220.10] (69-174)
  IPR043472 Macro domain-like [SSF52949] (71-164)
  IPR050892 ADP-ribose derivative metabolism enzymes [PTHR12521] (55-155)

pLDDT: mean 71.94, std 27.78, range [31.05, 98.62]

Sequence (182 aa):
MATATLDSWIRSEQSNTSKKRKSTKPDDKPTPLKYAKPDPNPEPSSSSLEKTKSDPKQAGTATGSTLKVIEETGDLFAAPPNTLLVHACNCTGSWSAGIAKAFQTHYPAAYKQYSAYCAANPPEDLIGTALLIPPEADSTSKHFVGCLFTSRHYGRRKDSPAKILEATGAGDEGSAEVGWGV

Solvent-accessible surface area (backbone atoms only — not comparable to full-atom values): 12341 Å² total; per-residue (Å²): 140,84,89,85,84,84,90,89,90,82,87,82,88,84,88,87,84,89,83,91,83,79,93,79,84,84,92,80,79,89,77,80,82,78,83,79,84,90,82,82,88,82,86,88,82,88,81,88,83,90,86,84,91,78,87,87,78,85,72,79,77,76,74,75,80,77,86,80,89,81,92,82,90,77,67,79,88,72,57,62,73,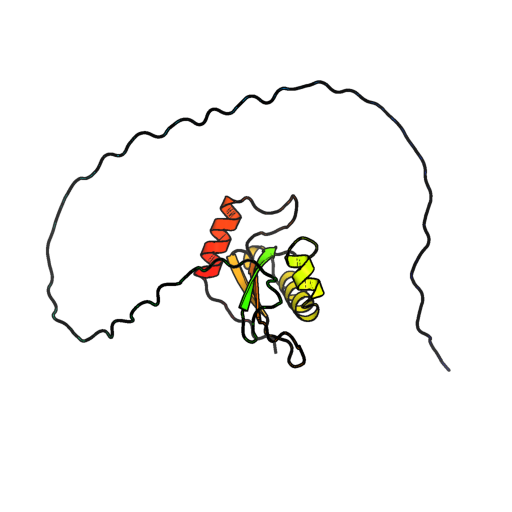78,37,76,50,72,47,86,31,40,28,69,41,70,49,84,54,73,70,44,30,51,46,36,72,79,35,54,69,56,43,51,53,50,30,49,53,28,71,76,42,60,38,81,79,38,53,21,30,50,49,80,40,75,44,57,92,87,46,88,66,41,38,29,43,33,39,34,19,29,18,65,34,60,82,95,63,35,56,54,73,69,55,27,51,55,19,44,57,37,34,76,74,44,80,70,73,76,77,80,82,126

Secondary structure (DSSP, 8-state):
----------------------------------PPPP-----------------------------------S-GGGPPTT-EEEEEEETT----SHHHHHHHHH-HHHHHHHHHHHHHS-HHHHTT-EEEEPPPTT-SS--EEEEEEEESS-GGGPPPHHHHHHHHHHHHHS--------

Organism: NCBI:txid329885

Nearest PDB structures (foldseek):
  6lfr-assembly1_A  TM=9.261E-01  e=2.217E-08  Saccharomyces cerevisiae S288C
  6lfs-assembly1_A  TM=9.267E-01  e=2.367E-08  Saccharomyces cerevisiae S288C
  6lft-assembly1_A  TM=9.252E-01  e=5.551E-08  Saccharomyces cerevisiae S288C
  6lfq-assembly1_A  TM=9.220E-01  e=4.271E-08  Saccharomyces cerevisiae S288C
  5m3i-assembly2_B  TM=8.261E-01  e=8.650E-06  Mycobacterium tuberculosis